Protein AF-A0A936CYX0-F1 (afdb_monomer_lite)

Structure (mmCIF, N/CA/C/O backbone):
data_AF-A0A936CYX0-F1
#
_entry.id   AF-A0A936CYX0-F1
#
loop_
_atom_site.group_PDB
_atom_site.id
_atom_site.type_symbol
_atom_site.label_atom_id
_atom_site.label_alt_id
_atom_site.label_comp_id
_atom_site.label_asym_id
_atom_site.label_entity_id
_atom_site.label_seq_id
_atom_site.pdbx_PDB_ins_code
_atom_site.Cartn_x
_atom_site.Cartn_y
_atom_site.Cartn_z
_atom_site.occupancy
_atom_site.B_iso_or_equiv
_atom_site.auth_seq_id
_atom_site.auth_comp_id
_atom_site.auth_asym_id
_atom_site.auth_atom_id
_atom_site.pdbx_PDB_model_num
ATOM 1 N N . MET A 1 1 ? 30.942 -13.032 -15.218 1.00 32.12 1 MET A N 1
ATOM 2 C CA . MET A 1 1 ? 30.821 -11.808 -16.035 1.00 32.12 1 MET A CA 1
ATOM 3 C C . MET A 1 1 ? 29.801 -10.924 -15.346 1.00 32.12 1 MET A C 1
ATOM 5 O O . MET A 1 1 ? 28.640 -11.304 -15.313 1.00 32.12 1 MET A O 1
ATOM 9 N N . ASN A 1 2 ? 30.233 -9.821 -14.733 1.00 33.69 2 ASN A N 1
ATOM 10 C CA . ASN A 1 2 ? 29.317 -8.802 -14.223 1.00 33.69 2 ASN A CA 1
ATOM 11 C C . ASN A 1 2 ? 28.818 -8.004 -15.428 1.00 33.69 2 ASN A C 1
ATOM 13 O O . ASN A 1 2 ? 29.485 -7.074 -15.870 1.00 33.69 2 ASN A O 1
ATOM 17 N N . THR A 1 3 ? 27.687 -8.401 -16.005 1.00 40.91 3 THR A N 1
ATOM 18 C CA . THR A 1 3 ? 26.871 -7.454 -16.765 1.00 40.91 3 THR A CA 1
ATOM 19 C C . THR A 1 3 ? 26.378 -6.435 -15.751 1.00 40.91 3 THR A C 1
ATOM 21 O O . THR A 1 3 ? 25.507 -6.758 -14.945 1.00 40.91 3 THR A O 1
ATOM 24 N N . GLU A 1 4 ? 27.002 -5.258 -15.715 1.00 49.22 4 GLU A N 1
ATOM 25 C CA . GLU A 1 4 ? 26.491 -4.112 -14.963 1.00 49.22 4 GLU A CA 1
ATOM 26 C C . GLU A 1 4 ? 25.035 -3.902 -15.380 1.00 49.22 4 GLU A C 1
ATOM 28 O O . GLU A 1 4 ? 24.743 -3.496 -16.505 1.00 49.22 4 GLU A O 1
ATOM 33 N N . VAL A 1 5 ? 24.108 -4.271 -14.497 1.00 59.69 5 VAL A N 1
ATOM 34 C CA . VAL A 1 5 ? 22.686 -4.032 -14.708 1.00 59.69 5 VAL A CA 1
ATOM 35 C C . VAL A 1 5 ? 22.491 -2.526 -14.576 1.00 59.69 5 VAL A C 1
ATOM 37 O O . VAL A 1 5 ? 22.469 -1.989 -13.472 1.00 59.69 5 VAL A O 1
ATOM 40 N N . SER A 1 6 ? 22.421 -1.837 -15.714 1.00 81.31 6 SER A N 1
ATOM 41 C CA . SER A 1 6 ? 22.154 -0.402 -15.791 1.00 81.31 6 SER A CA 1
ATOM 42 C C . SER A 1 6 ? 20.653 -0.146 -15.885 1.00 81.31 6 SER A C 1
ATOM 44 O O . SER A 1 6 ? 19.917 -0.883 -16.544 1.00 81.31 6 SER A O 1
ATOM 46 N N . LEU A 1 7 ? 20.197 0.956 -15.291 1.00 84.81 7 LEU A N 1
ATOM 47 C CA . LEU A 1 7 ? 18.822 1.437 -15.432 1.00 84.81 7 LEU A CA 1
ATOM 48 C C . LEU A 1 7 ? 18.458 1.778 -16.895 1.00 84.81 7 LEU A C 1
ATOM 50 O O . LEU A 1 7 ? 17.284 1.843 -17.256 1.00 84.81 7 LEU A O 1
ATOM 54 N N . GLU A 1 8 ? 19.458 1.976 -17.755 1.00 82.88 8 GLU A N 1
ATOM 55 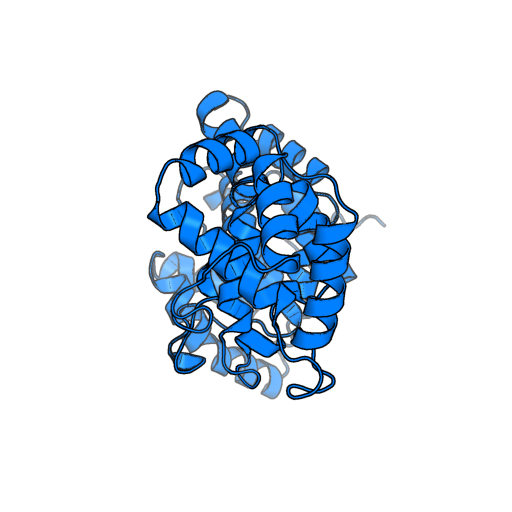C CA . GLU A 1 8 ? 19.271 2.203 -19.191 1.00 82.88 8 GLU A CA 1
ATOM 56 C C . GLU A 1 8 ? 19.023 0.903 -19.971 1.00 82.88 8 GLU A C 1
ATOM 58 O O . 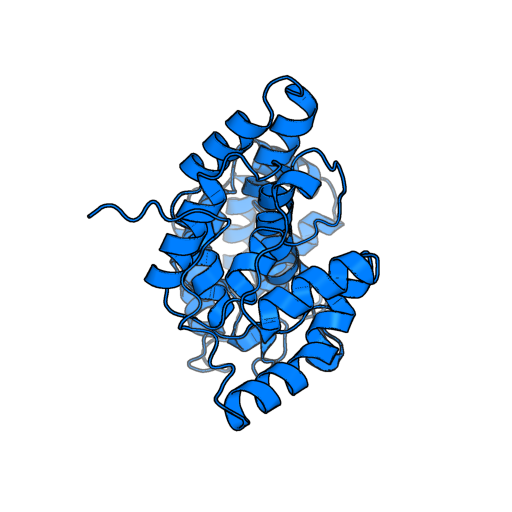GLU A 1 8 ? 18.472 0.941 -21.073 1.00 82.88 8 GLU A O 1
ATOM 63 N N . SER A 1 9 ? 19.394 -0.249 -19.402 1.00 80.75 9 SER A N 1
ATOM 64 C CA . SER A 1 9 ? 19.354 -1.556 -20.061 1.00 80.75 9 SER A CA 1
ATOM 65 C C . SER A 1 9 ? 18.926 -2.663 -19.091 1.00 80.75 9 SER A C 1
ATOM 67 O O . SER A 1 9 ? 19.748 -3.438 -18.597 1.00 80.75 9 SER A O 1
ATOM 69 N N . ILE A 1 10 ? 17.622 -2.746 -18.828 1.00 87.44 10 ILE A N 1
ATOM 70 C CA . ILE A 1 10 ? 17.045 -3.836 -18.032 1.00 87.44 10 ILE A CA 1
ATOM 71 C C . ILE A 1 10 ? 16.805 -5.083 -18.890 1.00 87.44 10 ILE A C 1
ATOM 73 O O . ILE A 1 10 ? 16.749 -5.007 -20.121 1.00 87.44 10 ILE A O 1
ATOM 77 N N . ASP A 1 11 ? 16.600 -6.229 -18.243 1.00 89.44 11 ASP A N 1
ATOM 78 C CA . ASP A 1 11 ? 16.144 -7.433 -18.933 1.00 89.44 11 ASP A CA 1
ATOM 79 C C . ASP A 1 11 ? 14.733 -7.222 -19.512 1.00 89.44 11 ASP A C 1
ATOM 81 O O . ASP A 1 11 ? 13.749 -7.069 -18.790 1.00 89.44 11 ASP A O 1
ATOM 85 N N . THR A 1 12 ? 14.639 -7.215 -20.842 1.00 90.62 12 THR A N 1
ATOM 86 C CA . THR A 1 12 ? 13.380 -7.023 -21.577 1.00 90.62 12 THR A CA 1
ATOM 87 C C . THR A 1 12 ? 12.752 -8.335 -22.045 1.00 90.62 12 THR A C 1
ATOM 89 O O . THR A 1 12 ? 11.704 -8.305 -22.689 1.00 90.62 12 THR A O 1
ATOM 92 N N . SER A 1 13 ? 13.326 -9.494 -21.695 1.00 93.31 13 SER A N 1
ATOM 93 C CA . SER A 1 13 ? 12.794 -10.815 -22.065 1.00 93.31 13 SER A CA 1
ATOM 94 C C . SER A 1 13 ? 11.373 -11.065 -21.535 1.00 93.31 13 SER A C 1
ATOM 96 O O . SER A 1 13 ? 10.593 -11.793 -22.152 1.00 93.31 13 SER A O 1
ATOM 98 N N . TYR A 1 14 ? 10.994 -10.384 -20.449 1.00 94.94 14 TYR A N 1
ATOM 99 C CA . TYR A 1 14 ? 9.643 -10.390 -19.887 1.00 94.94 14 TYR A CA 1
ATOM 100 C C . TYR A 1 14 ? 8.594 -9.724 -20.792 1.00 94.94 14 TYR A C 1
ATOM 102 O O . TYR A 1 14 ? 7.403 -10.021 -20.680 1.00 94.94 14 TYR A O 1
ATOM 110 N N . TRP A 1 15 ? 9.005 -8.831 -21.699 1.00 96.19 15 TRP A N 1
ATOM 111 C CA . TRP A 1 15 ? 8.114 -8.218 -22.680 1.00 96.19 15 TRP A CA 1
ATOM 112 C C . TRP A 1 15 ? 8.021 -9.106 -23.911 1.00 96.19 15 TRP A C 1
ATOM 114 O O . TRP A 1 15 ? 8.813 -9.003 -24.852 1.00 96.19 15 TRP A O 1
ATOM 124 N N . LYS A 1 16 ? 6.995 -9.959 -23.930 1.00 96.50 16 LYS A N 1
ATOM 125 C CA . LYS A 1 16 ? 6.704 -10.892 -25.025 1.00 96.50 16 LYS A CA 1
ATOM 126 C C . LYS A 1 16 ? 6.115 -10.166 -26.242 1.00 96.50 16 LYS A C 1
ATOM 128 O O . LYS A 1 16 ? 5.057 -10.514 -26.741 1.00 96.50 16 LYS A O 1
ATOM 133 N N . THR A 1 17 ? 6.816 -9.161 -26.763 1.00 95.81 17 THR A N 1
ATOM 134 C CA . THR A 1 17 ? 6.341 -8.281 -27.852 1.00 95.81 17 THR A CA 1
ATOM 135 C C . THR A 1 17 ? 6.042 -9.002 -29.167 1.00 95.81 17 THR A C 1
ATOM 137 O O . THR A 1 17 ? 5.326 -8.473 -30.014 1.00 95.81 17 THR A O 1
ATOM 140 N N . LYS A 1 18 ? 6.586 -10.210 -29.350 1.00 96.44 18 LYS A N 1
ATOM 141 C CA . LYS A 1 18 ? 6.309 -11.078 -30.503 1.00 96.44 18 LYS A CA 1
ATOM 142 C C . LYS A 1 18 ? 5.066 -11.957 -30.308 1.00 96.44 18 LYS A C 1
ATOM 144 O O . LYS A 1 18 ? 4.564 -12.503 -31.287 1.00 96.44 18 LYS A O 1
ATOM 149 N N . ASP A 1 19 ? 4.581 -12.097 -29.076 1.00 97.75 19 ASP A N 1
ATOM 150 C CA . ASP A 1 19 ? 3.359 -12.823 -28.742 1.00 97.75 19 ASP A CA 1
ATOM 151 C C . ASP A 1 19 ? 2.152 -11.890 -28.906 1.00 97.75 19 ASP A C 1
ATOM 153 O O . ASP A 1 19 ? 1.982 -10.908 -28.180 1.00 97.75 19 ASP A O 1
ATOM 157 N N . LYS A 1 20 ? 1.315 -12.192 -29.902 1.00 97.19 20 LYS A N 1
ATOM 158 C CA . LYS A 1 20 ? 0.155 -11.365 -30.256 1.00 97.19 20 LYS A CA 1
ATOM 159 C C . LYS A 1 20 ? -0.926 -11.371 -29.178 1.00 97.19 20 LYS A C 1
ATOM 161 O O . LYS A 1 20 ? -1.586 -10.350 -29.014 1.00 97.19 20 LYS A O 1
ATOM 166 N N . ILE A 1 21 ? -1.116 -12.490 -28.476 1.00 97.88 21 ILE A N 1
ATOM 167 C CA . ILE A 1 21 ? -2.142 -12.605 -27.430 1.00 97.88 21 ILE A CA 1
ATOM 168 C C . ILE A 1 21 ? -1.698 -11.771 -26.233 1.00 97.88 21 ILE A C 1
ATOM 170 O O . ILE A 1 21 ? -2.430 -10.885 -25.798 1.00 97.88 21 ILE A O 1
ATOM 174 N N . TRP A 1 22 ? -0.450 -11.959 -25.799 1.00 97.12 22 TRP A N 1
ATOM 175 C CA . TRP A 1 22 ? 0.132 -11.180 -24.707 1.00 97.12 22 TRP A CA 1
ATOM 176 C C . TRP A 1 22 ? 0.102 -9.670 -24.985 1.00 97.12 22 TRP A C 1
ATOM 178 O O . TRP A 1 22 ? -0.260 -8.872 -24.119 1.00 97.12 22 TRP A O 1
ATOM 188 N N . MET A 1 23 ? 0.450 -9.259 -26.211 1.00 97.81 23 MET A N 1
ATOM 189 C CA . MET A 1 23 ? 0.381 -7.852 -26.613 1.00 97.81 23 MET A CA 1
ATOM 190 C C . MET A 1 23 ? -1.049 -7.309 -26.588 1.00 97.81 23 MET A C 1
ATOM 192 O O . MET A 1 23 ? -1.254 -6.216 -26.067 1.00 97.81 23 MET A O 1
ATOM 196 N N . ALA A 1 24 ? -2.029 -8.057 -27.104 1.00 97.81 24 ALA A N 1
ATOM 197 C CA . ALA A 1 24 ? -3.428 -7.635 -27.106 1.00 97.81 24 ALA A CA 1
ATOM 198 C C . ALA A 1 24 ? -3.981 -7.472 -25.679 1.00 97.81 24 ALA A C 1
ATOM 200 O O . ALA A 1 24 ? -4.652 -6.482 -25.388 1.00 97.81 24 ALA A O 1
ATOM 201 N N . GLU A 1 25 ? -3.650 -8.390 -24.767 1.00 96.44 25 GLU A N 1
ATOM 202 C CA . GLU A 1 25 ? -4.025 -8.297 -23.350 1.00 96.44 25 GLU A CA 1
ATOM 203 C C . GLU A 1 25 ? -3.413 -7.064 -22.675 1.00 96.44 25 GLU A C 1
ATOM 205 O O . GLU A 1 25 ? -4.103 -6.326 -21.967 1.00 96.44 25 GLU A O 1
ATOM 210 N N . ARG A 1 26 ? -2.125 -6.794 -22.921 1.00 95.81 26 ARG A N 1
ATOM 211 C CA . ARG A 1 26 ? -1.440 -5.599 -22.404 1.00 95.81 26 ARG A CA 1
ATOM 212 C C . ARG A 1 26 ? -2.066 -4.325 -22.967 1.00 95.81 26 ARG A C 1
ATOM 214 O O . ARG A 1 26 ? -2.355 -3.399 -22.214 1.00 95.81 26 ARG A O 1
ATOM 221 N N . GLU A 1 27 ? -2.322 -4.271 -24.270 1.00 97.12 27 GLU A N 1
ATOM 222 C CA . GLU A 1 27 ? -2.978 -3.127 -24.911 1.00 97.12 27 GLU A CA 1
ATOM 223 C C . GLU A 1 27 ? -4.386 -2.878 -24.355 1.00 97.12 27 GLU A C 1
ATOM 225 O O . GLU A 1 27 ? -4.745 -1.720 -24.141 1.00 97.12 27 GLU A O 1
ATOM 230 N N . ALA A 1 28 ? -5.141 -3.931 -24.030 1.00 95.94 28 ALA A N 1
ATOM 231 C CA . ALA A 1 28 ? -6.465 -3.822 -23.417 1.00 95.94 28 ALA A CA 1
ATOM 232 C C . ALA A 1 28 ? -6.438 -3.256 -21.983 1.00 95.94 28 ALA A C 1
ATOM 234 O O . ALA A 1 28 ? -7.391 -2.598 -21.569 1.00 95.94 28 ALA A O 1
ATOM 235 N N . GLN A 1 29 ? -5.349 -3.452 -21.232 1.00 93.56 29 GLN A N 1
ATOM 236 C CA . GLN A 1 29 ? -5.172 -2.872 -19.890 1.00 93.56 29 GLN A CA 1
ATOM 237 C C . GLN A 1 29 ? -4.808 -1.378 -19.931 1.00 93.56 29 GLN A C 1
ATOM 239 O O . GLN A 1 29 ? -5.099 -0.635 -18.988 1.00 93.56 29 GLN A O 1
ATOM 244 N N . TRP A 1 30 ? -4.173 -0.918 -21.017 1.00 95.19 30 TRP A N 1
ATOM 245 C CA . TRP A 1 30 ? -3.632 0.440 -21.106 1.00 95.19 30 TRP A CA 1
ATOM 246 C C . TRP A 1 30 ? -4.661 1.553 -20.846 1.00 95.19 30 TRP A C 1
ATOM 248 O O . TRP A 1 30 ? -4.322 2.457 -20.088 1.00 95.19 30 TRP A O 1
ATOM 258 N N . PRO A 1 31 ? -5.902 1.531 -21.378 1.00 93.19 31 PRO A N 1
ATOM 259 C CA . PRO A 1 31 ? -6.867 2.608 -21.143 1.00 93.19 31 PRO A CA 1
ATOM 260 C C . PRO A 1 31 ? -7.170 2.873 -19.661 1.00 93.19 31 PRO A C 1
ATOM 262 O O . PRO A 1 31 ? -7.348 4.027 -19.265 1.00 93.19 31 PRO A O 1
ATOM 265 N N . ALA A 1 32 ? -7.205 1.827 -18.827 1.00 90.06 32 ALA A N 1
ATOM 266 C CA . ALA A 1 32 ? -7.411 1.974 -17.386 1.00 90.06 32 ALA A CA 1
ATOM 267 C C . ALA A 1 32 ? -6.182 2.596 -16.704 1.00 90.06 32 ALA A C 1
ATOM 269 O O . ALA A 1 32 ? -6.322 3.485 -15.867 1.00 90.06 32 ALA A O 1
ATOM 270 N N . ILE A 1 33 ? -4.978 2.181 -17.110 1.00 92.75 33 ILE A N 1
ATOM 271 C CA . ILE A 1 33 ? -3.712 2.731 -16.606 1.00 92.75 33 ILE A CA 1
ATOM 272 C C . ILE A 1 33 ? -3.560 4.201 -17.021 1.00 92.75 33 ILE A C 1
ATOM 274 O O . ILE A 1 33 ? -3.282 5.060 -16.185 1.00 92.75 33 ILE A O 1
ATOM 278 N N . GLU A 1 34 ? -3.795 4.501 -18.300 1.00 93.62 34 GLU A N 1
ATOM 279 C CA . GLU A 1 34 ? -3.687 5.831 -18.907 1.00 93.62 34 GLU A CA 1
ATOM 280 C C . GLU A 1 34 ? -4.589 6.850 -18.222 1.00 93.62 34 GLU A C 1
ATOM 282 O O . GLU A 1 34 ? -4.148 7.970 -17.960 1.00 93.62 34 GLU A O 1
ATOM 287 N N . ARG A 1 35 ? -5.821 6.449 -17.877 1.00 89.50 35 ARG A N 1
ATOM 288 C CA . ARG A 1 35 ? -6.770 7.299 -17.151 1.00 89.50 35 ARG A CA 1
ATOM 289 C C . ARG A 1 35 ? -6.161 7.868 -15.877 1.00 89.50 35 ARG A C 1
ATOM 291 O O . ARG A 1 35 ? -6.436 9.015 -15.557 1.00 89.50 35 ARG A O 1
ATOM 298 N N . VAL A 1 36 ? -5.340 7.089 -15.177 1.00 86.06 36 VAL A N 1
ATOM 299 C CA . VAL A 1 36 ? -4.782 7.466 -13.876 1.00 86.06 36 VAL A CA 1
ATOM 300 C C . VAL A 1 36 ? -3.453 8.184 -14.036 1.00 86.06 36 VAL A C 1
ATOM 302 O O . VAL A 1 36 ? -3.271 9.280 -13.505 1.00 86.06 36 VAL A O 1
ATOM 305 N N . VAL A 1 37 ? -2.532 7.627 -14.830 1.00 89.44 37 VAL A N 1
ATOM 306 C CA . VAL A 1 37 ? -1.225 8.271 -15.028 1.00 89.44 37 VAL A CA 1
ATOM 307 C C . VAL A 1 37 ? -1.345 9.598 -15.782 1.00 89.44 37 VAL A C 1
ATOM 309 O O . VAL A 1 37 ? -0.507 10.478 -15.584 1.00 89.44 37 VAL A O 1
ATOM 312 N N . GLY A 1 38 ? -2.389 9.759 -16.604 1.00 88.38 38 GLY A N 1
ATOM 313 C CA . GLY A 1 38 ? -2.651 10.934 -17.430 1.00 88.38 38 GLY A CA 1
ATOM 314 C C . GLY A 1 38 ? -3.344 12.105 -16.734 1.00 88.38 38 GLY A C 1
ATOM 315 O O . GLY A 1 38 ? -3.365 13.185 -17.318 1.00 88.38 38 GLY A O 1
ATOM 316 N N . LEU A 1 39 ? -3.855 11.954 -15.502 1.00 85.69 39 LEU A N 1
ATOM 317 C CA . LEU A 1 39 ? -4.546 13.049 -14.792 1.00 85.69 39 LEU A CA 1
ATOM 318 C C . LEU A 1 39 ? -3.659 14.278 -14.588 1.00 85.69 39 LEU A C 1
ATOM 320 O O . LEU A 1 39 ? -4.136 15.407 -14.634 1.00 85.69 39 LEU A O 1
ATOM 324 N N . ASN A 1 40 ? -2.366 14.050 -14.363 1.00 84.56 40 ASN A N 1
ATOM 325 C CA . ASN A 1 40 ? -1.429 15.095 -13.969 1.00 84.56 40 ASN A CA 1
ATOM 326 C C . ASN A 1 40 ? -0.123 15.088 -14.780 1.00 84.56 40 ASN A C 1
ATOM 328 O O . ASN A 1 40 ? 0.843 15.757 -14.419 1.00 84.56 40 ASN A O 1
ATOM 332 N N . ARG A 1 41 ? -0.068 14.318 -15.872 1.00 89.88 41 ARG A N 1
ATOM 333 C CA . ARG A 1 41 ? 1.109 14.215 -16.745 1.00 89.88 41 ARG A CA 1
ATOM 334 C C . ARG A 1 41 ? 0.776 14.710 -18.141 1.00 89.88 41 ARG A C 1
ATOM 336 O O . ARG A 1 41 ? -0.324 14.513 -18.652 1.00 89.88 41 ARG A O 1
ATOM 343 N N . ARG A 1 42 ? 1.760 15.312 -18.808 1.00 90.81 42 ARG A N 1
ATOM 344 C CA . ARG A 1 42 ? 1.624 15.675 -20.225 1.00 90.81 42 ARG A CA 1
ATOM 345 C C . ARG A 1 42 ? 1.587 14.402 -21.067 1.00 90.81 42 ARG A C 1
ATOM 347 O O . ARG A 1 42 ? 2.237 13.413 -20.735 1.00 90.81 42 ARG A O 1
ATOM 354 N N . LYS A 1 43 ? 0.930 14.454 -22.230 1.00 92.12 43 LYS A N 1
ATOM 355 C CA . LYS A 1 43 ? 0.850 13.319 -23.174 1.00 92.12 43 LYS A CA 1
ATOM 356 C C . LYS A 1 43 ? 2.217 12.714 -23.522 1.00 92.12 43 LYS A C 1
ATOM 358 O O . LYS A 1 43 ? 2.327 11.502 -23.667 1.00 92.12 43 LYS A O 1
ATOM 363 N N . ALA A 1 44 ? 3.257 13.543 -23.641 1.00 91.31 44 ALA A N 1
ATOM 364 C CA . ALA A 1 44 ? 4.614 13.074 -23.922 1.00 91.31 44 ALA A CA 1
ATOM 365 C C . ALA A 1 44 ? 5.181 12.199 -22.789 1.00 91.31 44 ALA A C 1
ATOM 367 O O . ALA A 1 44 ? 5.807 11.180 -23.071 1.00 91.31 44 ALA A O 1
ATOM 368 N N . ASP A 1 45 ? 4.919 12.562 -21.532 1.00 90.94 45 ASP A N 1
ATOM 369 C CA . ASP A 1 45 ? 5.380 11.824 -20.353 1.00 90.94 45 ASP A CA 1
ATOM 370 C C . ASP A 1 45 ? 4.550 10.540 -20.164 1.00 90.94 45 ASP A C 1
ATOM 372 O O . ASP A 1 45 ? 5.096 9.472 -19.908 1.00 90.94 45 ASP A O 1
ATOM 376 N N . VAL A 1 46 ? 3.240 10.596 -20.425 1.00 95.12 46 VAL A N 1
ATOM 377 C CA . VAL A 1 46 ? 2.372 9.403 -20.473 1.00 95.12 46 VAL A CA 1
ATOM 378 C C . VAL A 1 46 ? 2.832 8.415 -21.549 1.00 95.12 46 VAL A C 1
ATOM 380 O O . VAL A 1 46 ? 2.856 7.208 -21.317 1.00 95.12 46 VAL A O 1
ATOM 383 N N . ASN A 1 47 ? 3.254 8.904 -22.719 1.00 95.88 47 ASN A N 1
ATOM 384 C CA . ASN A 1 47 ? 3.771 8.040 -23.776 1.00 95.88 47 ASN A CA 1
ATOM 385 C C . ASN A 1 47 ? 5.072 7.332 -23.366 1.00 95.88 47 ASN A C 1
ATOM 387 O O . ASN A 1 47 ? 5.279 6.193 -23.769 1.00 95.88 47 ASN A O 1
ATOM 391 N N . VAL A 1 48 ? 5.929 7.953 -22.549 1.00 95.38 48 VAL A N 1
ATOM 392 C CA . VAL A 1 48 ? 7.113 7.278 -21.989 1.00 95.38 48 VAL A CA 1
ATOM 393 C C . VAL A 1 48 ? 6.694 6.067 -21.151 1.00 95.38 48 VAL A C 1
ATOM 395 O O . VAL A 1 48 ? 7.166 4.959 -21.407 1.00 95.38 48 VAL A O 1
ATOM 398 N N . ILE A 1 49 ? 5.735 6.252 -20.239 1.00 96.06 49 ILE A N 1
ATOM 399 C CA . ILE A 1 49 ? 5.164 5.173 -19.416 1.00 96.06 49 ILE A CA 1
ATOM 400 C C . ILE A 1 49 ? 4.554 4.085 -20.309 1.00 96.06 49 ILE A C 1
ATOM 402 O O . ILE A 1 49 ? 4.795 2.897 -20.096 1.00 96.06 49 ILE A O 1
ATOM 406 N N . LYS A 1 50 ? 3.824 4.478 -21.361 1.00 97.44 50 LYS A N 1
ATOM 407 C CA . LYS A 1 50 ? 3.233 3.549 -22.333 1.00 97.44 50 LYS A CA 1
ATOM 408 C C . LYS A 1 50 ? 4.280 2.701 -23.045 1.00 97.44 50 LYS A C 1
ATOM 410 O O . LYS A 1 50 ? 4.078 1.503 -23.215 1.00 97.44 50 LYS A O 1
ATOM 415 N N . GLN A 1 51 ? 5.381 3.305 -23.496 1.00 97.12 51 GLN A N 1
ATOM 416 C CA . GLN A 1 51 ? 6.447 2.575 -24.189 1.00 97.12 51 GLN A CA 1
ATOM 417 C C . GLN A 1 51 ? 7.165 1.603 -23.247 1.00 97.12 51 GLN A C 1
ATOM 419 O O . GLN A 1 51 ? 7.485 0.489 -23.667 1.00 97.12 51 GLN A O 1
ATOM 424 N N . TYR A 1 52 ? 7.361 1.984 -21.983 1.00 97.25 52 TYR A N 1
ATOM 425 C CA . TYR A 1 52 ? 7.855 1.064 -20.965 1.00 97.25 52 TYR A CA 1
ATOM 426 C C . TYR A 1 52 ? 6.885 -0.103 -20.762 1.00 97.25 52 TYR A C 1
ATOM 428 O O . TYR A 1 52 ? 7.258 -1.259 -20.935 1.00 97.25 52 TYR A O 1
ATOM 436 N N . PHE A 1 53 ? 5.614 0.187 -20.496 1.00 97.31 53 PHE A N 1
ATOM 437 C CA . PHE A 1 53 ? 4.590 -0.827 -20.288 1.00 97.31 53 PHE A CA 1
ATOM 438 C C . PHE A 1 53 ? 4.451 -1.761 -21.501 1.00 97.31 53 PHE A C 1
ATOM 440 O O . PHE A 1 53 ? 4.593 -2.967 -21.369 1.00 97.31 53 PHE A O 1
ATOM 447 N N . LEU A 1 54 ? 4.277 -1.264 -22.722 1.00 97.31 54 LEU A N 1
ATOM 448 C CA . LEU A 1 54 ? 4.041 -2.152 -23.866 1.00 97.31 54 LEU A CA 1
ATOM 449 C C . LEU A 1 54 ? 5.302 -2.862 -24.371 1.00 97.31 54 LEU A C 1
ATOM 451 O O . LEU A 1 54 ? 5.199 -3.959 -24.914 1.00 97.31 54 LEU A O 1
ATOM 455 N N . ARG A 1 55 ? 6.488 -2.253 -24.243 1.00 95.88 55 ARG A N 1
ATOM 456 C CA . ARG A 1 55 ? 7.682 -2.695 -24.992 1.00 95.88 55 ARG A CA 1
ATOM 457 C C . ARG A 1 55 ? 8.972 -2.785 -24.178 1.00 95.88 55 ARG A C 1
ATOM 459 O O . ARG A 1 55 ? 10.005 -3.096 -24.756 1.00 95.88 55 ARG A O 1
ATOM 466 N N . GLY A 1 56 ? 8.949 -2.459 -22.888 1.00 95.31 56 GLY A N 1
ATOM 467 C CA . GLY A 1 56 ? 10.142 -2.449 -22.037 1.00 95.31 56 GLY A CA 1
ATOM 468 C C . GLY A 1 56 ? 11.129 -1.346 -22.406 1.00 95.31 56 GLY A C 1
ATOM 469 O O . GLY A 1 56 ? 12.283 -1.378 -21.994 1.00 95.31 56 GLY A O 1
ATOM 470 N N . LYS A 1 57 ? 10.700 -0.358 -23.202 1.00 94.81 57 LYS A N 1
ATOM 471 C CA . LYS A 1 57 ? 11.573 0.724 -23.655 1.00 94.81 57 LYS A CA 1
ATOM 472 C C . LYS A 1 57 ? 11.839 1.690 -22.501 1.00 94.81 57 LYS A C 1
ATOM 474 O O . LYS A 1 57 ? 10.917 2.365 -22.046 1.00 94.81 57 LYS A O 1
ATOM 479 N N . MET A 1 58 ? 13.098 1.774 -22.076 1.00 93.38 58 MET A N 1
ATOM 480 C CA . MET A 1 58 ? 13.543 2.701 -21.034 1.00 93.38 58 MET A CA 1
ATOM 481 C C . MET A 1 58 ? 13.412 4.167 -21.473 1.00 93.38 58 MET A C 1
ATOM 483 O O . MET A 1 58 ? 13.599 4.479 -22.659 1.00 93.38 58 MET A O 1
ATOM 487 N N . PRO A 1 59 ? 13.089 5.089 -20.547 1.00 91.19 59 PRO A N 1
ATOM 488 C CA . PRO A 1 59 ? 13.186 6.514 -20.819 1.00 91.19 59 PRO A CA 1
ATOM 489 C C . PRO A 1 59 ? 14.643 6.942 -21.010 1.00 91.19 59 PRO A C 1
ATOM 491 O O . PRO A 1 59 ? 15.577 6.277 -20.573 1.00 91.19 59 PRO A O 1
ATOM 494 N N . ASN A 1 60 ? 14.836 8.109 -21.624 1.00 90.75 60 ASN A N 1
ATOM 495 C CA . ASN A 1 60 ? 16.127 8.789 -21.573 1.00 90.75 60 ASN A CA 1
ATOM 496 C C . ASN A 1 60 ? 16.292 9.400 -20.173 1.00 90.75 60 ASN A C 1
ATOM 498 O O . ASN A 1 60 ? 15.886 10.540 -19.951 1.00 90.75 60 ASN A O 1
ATOM 502 N N . TRP A 1 61 ? 16.819 8.619 -19.231 1.00 90.62 61 TRP A N 1
ATOM 503 C CA . TRP A 1 61 ? 16.950 9.022 -17.832 1.00 90.62 61 TRP A CA 1
ATOM 504 C C . TRP A 1 61 ? 17.806 10.279 -17.654 1.00 90.62 61 TRP A C 1
ATOM 506 O O . TRP A 1 61 ? 17.435 11.152 -16.872 1.00 90.62 61 TRP A O 1
ATOM 516 N N . GLU A 1 62 ? 18.875 10.447 -18.441 1.00 90.50 62 GLU A N 1
ATOM 517 C CA . GLU A 1 62 ? 19.728 11.643 -18.369 1.00 90.50 62 GLU A CA 1
ATOM 518 C C . GLU A 1 62 ? 18.965 12.937 -18.660 1.00 90.50 62 GLU A C 1
ATOM 520 O O . GLU A 1 62 ? 19.144 13.947 -17.976 1.00 90.50 62 GLU A O 1
ATOM 525 N N . LYS A 1 63 ? 18.022 12.906 -19.610 1.00 89.50 63 LYS A N 1
ATOM 526 C CA . LYS A 1 63 ? 17.140 14.051 -19.881 1.00 89.50 63 LYS A CA 1
ATOM 527 C C . LYS A 1 63 ? 16.316 14.457 -18.651 1.00 89.50 63 LYS A C 1
ATOM 529 O O . LYS A 1 63 ? 15.971 15.629 -18.505 1.00 89.50 63 LYS A O 1
ATOM 534 N N . TYR A 1 64 ? 15.960 13.502 -17.795 1.00 86.38 64 TYR A N 1
ATOM 535 C CA . TYR A 1 64 ? 15.036 13.705 -16.680 1.00 86.38 64 TYR A CA 1
ATOM 536 C C . TYR A 1 64 ? 15.709 13.810 -15.311 1.00 86.38 64 TYR A C 1
ATOM 538 O O . TYR A 1 64 ? 15.046 14.203 -14.346 1.00 86.38 64 TYR A O 1
ATOM 546 N N . LYS A 1 65 ? 17.008 13.520 -15.223 1.00 86.19 65 LYS A N 1
ATOM 547 C CA . LYS A 1 65 ? 17.794 13.530 -13.986 1.00 86.19 65 LYS A CA 1
ATOM 548 C C . LYS A 1 65 ? 17.653 14.821 -13.177 1.00 86.19 65 LYS A C 1
ATOM 550 O O . LYS A 1 65 ? 17.465 14.772 -11.970 1.00 86.19 65 LYS A O 1
ATOM 555 N N . ASN A 1 66 ? 17.679 15.975 -13.849 1.00 84.62 66 ASN A N 1
ATOM 556 C CA . ASN A 1 66 ? 17.572 17.298 -13.213 1.00 84.62 66 ASN A CA 1
ATOM 557 C C . ASN A 1 66 ? 16.169 17.915 -13.312 1.00 84.62 66 ASN A C 1
ATOM 559 O O . ASN A 1 66 ? 15.969 19.077 -12.958 1.00 84.62 66 ASN A O 1
ATOM 563 N N . TRP A 1 67 ? 15.195 17.178 -13.845 1.00 85.19 67 TRP A N 1
ATOM 564 C CA . TRP A 1 67 ? 13.823 17.660 -13.931 1.00 85.19 67 TRP A CA 1
ATOM 565 C C . TRP A 1 67 ? 13.220 17.655 -12.519 1.00 85.19 67 TRP A C 1
ATOM 567 O O . TRP A 1 67 ? 13.243 16.621 -11.867 1.00 85.19 67 TRP A O 1
ATOM 577 N N . ASP A 1 68 ? 12.678 18.770 -12.027 1.00 83.31 68 ASP A N 1
ATOM 578 C CA . ASP A 1 68 ? 12.110 18.866 -10.668 1.00 83.31 68 ASP A CA 1
ATOM 579 C C . ASP A 1 68 ? 10.574 18.954 -10.705 1.00 83.31 68 ASP A C 1
ATOM 581 O O . ASP A 1 68 ? 9.960 19.945 -10.310 1.00 83.31 68 ASP A O 1
ATOM 585 N N . ASP A 1 69 ? 9.936 17.905 -11.227 1.00 84.56 69 ASP A N 1
ATOM 586 C CA . ASP A 1 69 ? 8.474 17.798 -11.351 1.00 84.56 69 ASP A CA 1
ATOM 587 C C . ASP A 1 69 ? 7.886 16.868 -10.290 1.00 84.56 69 ASP A C 1
ATOM 589 O O . ASP A 1 69 ? 8.571 15.971 -9.793 1.00 84.56 69 ASP A O 1
ATOM 593 N N . LEU A 1 70 ? 6.635 17.110 -9.905 1.00 78.38 70 LEU A N 1
ATOM 594 C CA . LEU A 1 70 ? 5.893 16.244 -8.991 1.00 78.38 70 LEU A CA 1
ATOM 595 C C . LEU A 1 70 ? 5.469 14.944 -9.687 1.00 78.38 70 LEU A C 1
ATOM 597 O O . LEU A 1 70 ? 5.469 13.885 -9.062 1.00 78.38 70 LEU A O 1
ATOM 601 N N . TYR A 1 71 ? 5.154 15.012 -10.982 1.00 84.06 71 TYR A N 1
ATOM 602 C CA . TYR A 1 71 ? 4.660 13.894 -11.776 1.00 84.06 71 TYR A CA 1
ATOM 603 C C . TYR A 1 71 ? 5.742 13.398 -12.728 1.00 84.06 71 TYR A C 1
ATOM 605 O O . TYR A 1 71 ? 5.822 13.753 -13.904 1.00 84.06 71 TYR A O 1
ATOM 613 N N . ARG A 1 72 ? 6.600 12.544 -12.172 1.00 88.06 72 ARG A N 1
ATOM 614 C CA . ARG A 1 72 ? 7.762 11.966 -12.844 1.00 88.06 72 ARG A CA 1
ATOM 615 C C . ARG A 1 72 ? 7.375 11.087 -14.034 1.00 88.06 72 ARG A C 1
ATOM 617 O O . ARG A 1 72 ? 6.286 10.518 -14.084 1.00 88.06 72 ARG A O 1
ATOM 624 N N . HIS A 1 73 ? 8.288 10.979 -14.996 1.00 86.44 73 HIS A N 1
ATOM 625 C CA . HIS A 1 73 ? 8.099 10.261 -16.260 1.00 86.44 73 HIS A CA 1
ATOM 626 C C . HIS A 1 73 ? 8.034 8.737 -16.086 1.00 86.44 73 HIS A C 1
ATOM 628 O O . HIS A 1 73 ? 7.405 8.079 -16.906 1.00 86.44 73 HIS A O 1
ATOM 634 N N . LEU A 1 74 ? 8.681 8.187 -15.053 1.00 93.12 74 LEU A N 1
ATOM 635 C CA . LEU A 1 74 ? 8.593 6.786 -14.640 1.00 93.12 74 LEU A CA 1
ATOM 636 C C . LEU A 1 74 ? 9.133 6.662 -13.205 1.00 93.12 74 LEU A C 1
ATOM 638 O O . LEU A 1 74 ? 10.300 6.333 -13.008 1.00 93.12 74 LEU A O 1
ATOM 642 N N . ASP A 1 75 ? 8.312 7.007 -12.210 1.00 94.38 75 ASP A N 1
ATOM 643 C CA . ASP A 1 75 ? 8.678 6.850 -10.794 1.00 94.38 75 ASP A CA 1
ATOM 644 C C . ASP A 1 75 ? 8.847 5.372 -10.400 1.00 94.38 75 ASP A C 1
ATOM 646 O O . ASP A 1 75 ? 8.504 4.461 -11.159 1.00 94.38 75 ASP A O 1
ATOM 650 N N . LEU A 1 76 ? 9.408 5.137 -9.212 1.00 96.31 76 LEU A N 1
ATOM 651 C CA . LEU A 1 76 ? 9.759 3.799 -8.739 1.00 96.31 76 LEU A CA 1
ATOM 652 C C . LEU A 1 76 ? 8.550 2.849 -8.673 1.00 96.31 76 LEU A C 1
ATOM 654 O O . LEU A 1 76 ? 8.684 1.666 -8.984 1.00 96.31 76 LEU A O 1
ATOM 658 N N . ASP A 1 77 ? 7.371 3.352 -8.307 1.00 95.19 77 ASP A N 1
ATOM 659 C CA . ASP A 1 77 ? 6.160 2.535 -8.236 1.00 95.19 77 ASP A CA 1
ATOM 660 C C . ASP A 1 77 ? 5.706 2.113 -9.630 1.00 95.19 77 ASP A C 1
ATOM 662 O O . ASP A 1 77 ? 5.557 0.920 -9.887 1.00 95.19 77 ASP A O 1
ATOM 666 N N . LEU A 1 78 ? 5.593 3.059 -10.569 1.00 95.06 78 LEU A N 1
ATOM 667 C CA . LEU A 1 78 ? 5.264 2.748 -11.961 1.00 95.06 78 LEU A CA 1
ATOM 668 C C . LEU A 1 78 ? 6.293 1.809 -12.601 1.00 95.06 78 LEU A C 1
ATOM 670 O O . LEU A 1 78 ? 5.918 0.917 -13.365 1.00 95.06 78 LEU A O 1
ATOM 674 N N . PHE A 1 79 ? 7.578 1.985 -12.288 1.00 96.69 79 PHE A N 1
ATOM 675 C CA . PHE A 1 79 ? 8.651 1.132 -12.788 1.00 96.69 79 PHE A CA 1
ATOM 676 C C . PHE A 1 79 ? 8.460 -0.330 -12.365 1.00 96.69 79 PHE A C 1
ATOM 678 O O . PHE A 1 79 ? 8.487 -1.223 -13.211 1.00 96.69 79 PHE A O 1
ATOM 685 N N . LEU A 1 80 ? 8.193 -0.591 -11.086 1.00 97.25 80 LEU A N 1
ATOM 686 C CA . LEU A 1 80 ? 8.012 -1.955 -10.580 1.00 97.25 80 LEU A CA 1
ATOM 687 C C . LEU A 1 80 ? 6.635 -2.532 -10.936 1.00 97.25 80 LEU A C 1
ATOM 689 O O . LEU A 1 80 ? 6.508 -3.689 -11.353 1.00 97.25 80 LEU A O 1
ATOM 693 N N . TRP A 1 81 ? 5.584 -1.727 -10.805 1.00 95.69 81 TRP A N 1
ATOM 694 C CA . TRP A 1 81 ? 4.210 -2.164 -11.016 1.00 95.69 81 TRP A CA 1
ATOM 695 C C . TRP A 1 81 ? 3.932 -2.522 -12.481 1.00 95.69 81 TRP A C 1
ATOM 697 O O . TRP A 1 81 ? 3.366 -3.584 -12.747 1.00 95.69 81 TRP A O 1
ATOM 707 N N . LEU A 1 82 ? 4.386 -1.710 -13.441 1.00 95.75 82 LEU A N 1
ATOM 708 C CA . LEU A 1 82 ? 4.099 -1.927 -14.868 1.00 95.75 82 LEU A CA 1
ATOM 709 C C . LEU A 1 82 ? 5.000 -2.983 -15.533 1.00 95.75 82 LEU A C 1
ATOM 711 O O . LEU A 1 82 ? 4.733 -3.402 -16.672 1.00 95.75 82 LEU A O 1
ATOM 715 N N . HIS A 1 83 ? 6.030 -3.446 -14.820 1.00 97.12 83 HIS A N 1
ATOM 716 C CA . HIS A 1 83 ? 6.862 -4.569 -15.239 1.00 97.12 83 HIS A CA 1
ATOM 717 C C . HIS A 1 83 ? 6.004 -5.843 -15.439 1.00 97.12 83 HIS A C 1
ATOM 719 O O . HIS A 1 83 ? 5.146 -6.117 -14.600 1.00 97.12 83 HIS A O 1
ATOM 725 N N . PRO A 1 84 ? 6.195 -6.643 -16.510 1.00 96.38 84 PRO A N 1
ATOM 726 C CA . PRO A 1 84 ? 5.389 -7.843 -16.757 1.00 96.38 84 PRO A CA 1
ATOM 727 C C . PRO A 1 84 ? 5.501 -8.919 -15.675 1.00 96.38 84 PRO A C 1
ATOM 729 O O . PRO A 1 84 ? 4.550 -9.655 -15.447 1.00 96.38 84 PRO A O 1
ATOM 732 N N . SER A 1 85 ? 6.672 -9.038 -15.046 1.00 95.94 85 SER A N 1
ATOM 733 C CA . SER A 1 85 ? 6.891 -10.002 -13.965 1.00 95.94 85 SER A CA 1
ATOM 734 C C . SER A 1 85 ? 6.159 -9.592 -12.687 1.00 95.94 85 SER A C 1
ATOM 736 O O . SER A 1 85 ? 6.131 -8.408 -12.329 1.00 95.94 85 SER A O 1
ATOM 738 N N . SER A 1 86 ? 5.632 -10.595 -11.993 1.00 95.19 86 SER A N 1
ATOM 739 C CA . SER A 1 86 ? 5.164 -10.513 -10.609 1.00 95.19 86 SER A CA 1
ATOM 740 C C . SER A 1 86 ? 6.097 -11.262 -9.653 1.00 95.19 86 SER A C 1
ATOM 742 O O . SER A 1 86 ? 5.811 -11.331 -8.472 1.00 95.19 86 SER A O 1
ATOM 744 N N . GLU A 1 87 ? 7.218 -11.807 -10.125 1.00 96.88 87 GLU A N 1
ATOM 745 C CA . GLU A 1 87 ? 8.153 -12.540 -9.270 1.00 96.88 87 GLU A CA 1
ATOM 746 C C . GLU A 1 87 ? 8.925 -11.587 -8.354 1.00 96.88 87 GLU A C 1
ATOM 748 O O . GLU A 1 87 ? 9.507 -10.599 -8.819 1.00 96.88 87 GLU A O 1
ATOM 753 N N . HIS A 1 88 ? 8.970 -11.912 -7.059 1.00 96.88 88 HIS A N 1
ATOM 754 C CA . HIS A 1 88 ? 9.629 -11.092 -6.042 1.00 96.88 88 HIS A CA 1
ATOM 755 C C . HIS A 1 88 ? 11.083 -10.776 -6.410 1.00 96.88 88 HIS A C 1
ATOM 757 O O . HIS A 1 88 ? 11.464 -9.610 -6.458 1.00 96.88 88 HIS A O 1
ATOM 763 N N . ASP A 1 89 ? 11.879 -11.794 -6.740 1.00 97.00 89 ASP A N 1
ATOM 764 C CA . ASP A 1 89 ? 13.320 -11.629 -6.964 1.00 97.00 89 ASP A CA 1
ATOM 765 C C . ASP A 1 89 ? 13.630 -10.803 -8.217 1.00 97.00 89 ASP A C 1
ATOM 767 O O . ASP A 1 89 ? 14.580 -10.016 -8.235 1.00 97.00 89 ASP A O 1
ATOM 771 N N . VAL A 1 90 ? 12.777 -10.907 -9.242 1.00 96.81 90 VAL A N 1
ATOM 772 C CA . VAL A 1 90 ? 12.873 -10.088 -10.457 1.00 96.81 90 VAL A CA 1
ATOM 773 C C . VAL A 1 90 ? 12.621 -8.622 -10.117 1.00 96.81 90 VAL A C 1
ATOM 775 O O . VAL A 1 90 ? 13.426 -7.754 -10.456 1.00 96.81 90 VAL A O 1
ATOM 778 N N . LEU A 1 91 ? 11.531 -8.334 -9.401 1.00 97.56 91 LEU A N 1
ATOM 779 C CA . LEU A 1 91 ? 11.199 -6.969 -8.993 1.00 97.56 91 LEU A CA 1
ATOM 780 C C . LEU A 1 91 ? 12.206 -6.410 -7.983 1.00 97.56 91 LEU A C 1
ATOM 782 O O . LEU A 1 91 ? 12.526 -5.224 -8.042 1.00 97.56 91 LEU A O 1
ATOM 786 N N . LYS A 1 92 ? 12.770 -7.246 -7.106 1.00 97.31 92 LYS A N 1
ATOM 787 C CA . LYS A 1 92 ? 13.811 -6.840 -6.159 1.00 97.31 92 LYS A CA 1
ATOM 788 C C . LYS A 1 92 ? 15.112 -6.473 -6.863 1.00 97.31 92 LYS A C 1
ATOM 790 O O . LYS A 1 92 ? 15.738 -5.475 -6.501 1.00 97.31 92 LYS A O 1
ATOM 795 N N . SER A 1 93 ? 15.511 -7.243 -7.875 1.00 95.50 93 SER A N 1
ATOM 796 C CA . SER A 1 93 ? 16.671 -6.918 -8.707 1.00 95.50 93 SER A CA 1
ATOM 797 C C . SER A 1 93 ? 16.477 -5.574 -9.416 1.00 95.50 93 SER A C 1
ATOM 799 O O .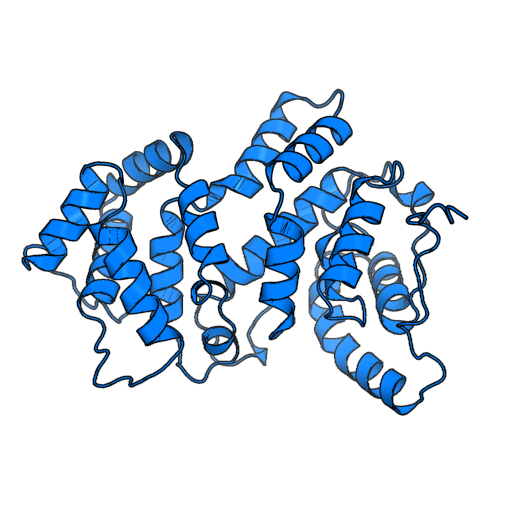 SER A 1 93 ? 17.335 -4.699 -9.307 1.00 95.50 93 SER A O 1
ATOM 801 N N . LEU A 1 94 ? 15.308 -5.356 -10.028 1.00 96.50 94 LEU A N 1
ATOM 802 C CA . LEU A 1 94 ? 14.954 -4.086 -10.669 1.00 96.50 94 LEU A CA 1
ATOM 803 C C . LEU A 1 94 ? 14.932 -2.914 -9.686 1.00 96.50 94 LEU A C 1
ATOM 805 O O . LEU A 1 94 ? 15.449 -1.844 -10.001 1.00 96.50 94 LEU A O 1
ATOM 809 N N . TYR A 1 95 ? 14.375 -3.114 -8.490 1.00 97.56 95 TYR A N 1
ATOM 810 C CA . TYR A 1 95 ? 14.396 -2.124 -7.416 1.00 97.56 95 TYR A CA 1
ATOM 811 C C . TYR A 1 95 ? 15.830 -1.711 -7.077 1.00 97.56 95 TYR A C 1
ATOM 813 O O . TYR A 1 95 ? 16.119 -0.517 -7.043 1.00 97.56 95 TYR A O 1
ATOM 821 N N . LYS A 1 96 ? 16.748 -2.670 -6.888 1.00 96.00 96 LYS A N 1
ATOM 822 C CA . LYS A 1 96 ? 18.160 -2.366 -6.607 1.00 96.00 96 LYS A CA 1
ATOM 823 C C . LYS A 1 96 ? 18.806 -1.582 -7.747 1.00 96.00 96 LYS A C 1
ATOM 825 O O . LYS A 1 96 ? 19.362 -0.520 -7.493 1.00 96.00 96 LYS A O 1
ATOM 830 N N . THR A 1 97 ? 18.640 -2.024 -8.996 1.00 94.69 97 THR A N 1
ATOM 831 C CA . THR A 1 97 ? 19.136 -1.299 -10.180 1.00 94.69 97 THR A CA 1
ATOM 832 C C . THR A 1 97 ? 18.619 0.138 -10.239 1.00 94.69 97 THR A C 1
ATOM 834 O O . THR A 1 97 ? 19.379 1.065 -10.521 1.00 94.69 97 THR A O 1
ATOM 837 N N . TYR A 1 98 ? 17.332 0.344 -9.956 1.00 95.75 98 TYR A N 1
ATOM 838 C CA . TYR A 1 98 ? 16.730 1.672 -9.924 1.00 95.75 98 TYR A CA 1
ATOM 839 C C . TYR A 1 98 ? 17.340 2.532 -8.823 1.00 95.75 98 TYR A C 1
ATOM 841 O O . TYR A 1 98 ? 17.804 3.642 -9.080 1.00 95.75 98 TYR A O 1
ATOM 849 N N . MET A 1 99 ? 17.365 2.006 -7.598 1.00 95.25 99 MET A N 1
ATOM 850 C CA . MET A 1 99 ? 17.831 2.724 -6.421 1.00 95.25 99 MET A CA 1
ATOM 851 C C . MET A 1 99 ? 19.320 3.046 -6.508 1.00 95.25 99 MET A C 1
ATOM 853 O O . MET A 1 99 ? 19.710 4.119 -6.075 1.00 95.25 99 MET A O 1
ATOM 857 N N . GLU A 1 100 ? 20.157 2.195 -7.095 1.00 93.50 100 GLU A N 1
ATOM 858 C CA . GLU A 1 100 ? 21.607 2.414 -7.206 1.00 93.50 100 GLU A CA 1
ATOM 859 C C . GLU A 1 100 ? 21.997 3.350 -8.360 1.00 93.50 100 GLU A C 1
ATOM 861 O O . GLU A 1 100 ? 23.102 3.894 -8.375 1.00 93.50 100 GLU A O 1
ATOM 866 N N . SER A 1 101 ? 21.077 3.622 -9.288 1.00 92.38 101 SER A N 1
ATOM 867 C CA . SER A 1 101 ? 21.328 4.492 -10.436 1.00 92.38 101 SER A CA 1
ATOM 868 C C . SER A 1 101 ? 21.636 5.938 -10.033 1.00 92.38 101 SER A C 1
ATOM 870 O O . SER A 1 101 ? 20.982 6.524 -9.171 1.00 92.38 101 SER A O 1
ATOM 872 N N . ASN A 1 102 ? 22.602 6.561 -10.712 1.00 90.06 102 ASN A N 1
ATOM 873 C CA . ASN A 1 102 ? 22.897 7.997 -10.590 1.00 90.06 102 ASN A CA 1
ATOM 874 C C . ASN A 1 102 ? 22.055 8.869 -11.539 1.00 90.06 102 ASN A C 1
ATOM 876 O O . ASN A 1 102 ? 22.299 10.074 -11.651 1.00 90.06 102 ASN A O 1
ATOM 880 N N . LEU A 1 103 ? 21.106 8.257 -12.253 1.00 90.75 103 LEU A N 1
ATOM 881 C CA . LEU A 1 103 ? 20.232 8.922 -13.220 1.00 90.75 103 LEU A CA 1
ATOM 882 C C . LEU A 1 103 ? 18.858 9.276 -12.638 1.00 90.75 103 LEU A C 1
ATOM 884 O O . LEU A 1 103 ? 18.115 10.043 -13.248 1.00 90.75 103 LEU A O 1
ATOM 888 N N . ILE A 1 104 ? 18.521 8.724 -11.471 1.00 91.38 104 ILE A N 1
ATOM 889 C CA . ILE A 1 104 ? 17.246 8.974 -10.798 1.00 91.38 104 ILE A CA 1
ATOM 890 C C . ILE A 1 104 ? 17.299 10.259 -9.966 1.00 91.38 104 ILE A C 1
ATOM 892 O O . ILE A 1 104 ? 18.333 10.626 -9.406 1.00 91.38 104 ILE A O 1
ATOM 896 N N . HIS A 1 105 ? 16.157 10.929 -9.865 1.00 91.06 105 HIS A N 1
ATOM 897 C CA . HIS A 1 105 ? 15.933 12.070 -8.985 1.00 91.06 105 HIS A CA 1
ATOM 898 C C . HIS A 1 105 ? 15.280 11.584 -7.685 1.00 91.06 105 HIS A C 1
ATOM 900 O O . HIS A 1 105 ? 14.532 10.609 -7.686 1.00 91.06 105 HIS A O 1
ATOM 906 N N . GLU A 1 106 ? 15.470 12.264 -6.552 1.00 90.25 106 GLU A N 1
ATOM 907 C CA . GLU A 1 106 ? 14.894 11.790 -5.281 1.00 90.25 106 GLU A CA 1
ATOM 908 C C . GLU A 1 106 ? 13.358 11.711 -5.312 1.00 90.25 106 GLU A C 1
ATOM 910 O O . GLU A 1 106 ? 12.761 10.853 -4.662 1.00 90.25 106 GLU A O 1
ATOM 915 N N . ARG A 1 107 ? 12.711 12.574 -6.109 1.00 90.06 107 ARG A N 1
ATOM 916 C CA . ARG A 1 107 ? 11.255 12.538 -6.313 1.00 90.06 107 ARG A CA 1
ATOM 917 C C . ARG A 1 107 ? 10.774 11.275 -7.015 1.00 90.06 107 ARG A C 1
ATOM 919 O O . ARG A 1 107 ? 9.630 10.899 -6.796 1.00 90.06 107 ARG A O 1
ATOM 926 N N . ASP A 1 108 ? 11.613 10.627 -7.818 1.00 92.69 108 ASP A N 1
ATOM 927 C CA . ASP A 1 108 ? 11.267 9.347 -8.437 1.00 92.69 108 ASP A CA 1
ATOM 928 C C . ASP A 1 108 ? 11.027 8.268 -7.370 1.00 92.69 108 ASP A C 1
ATOM 930 O O . ASP A 1 108 ? 10.091 7.475 -7.466 1.00 92.69 108 ASP A O 1
ATOM 934 N N . VAL A 1 109 ? 11.829 8.300 -6.303 1.00 93.88 109 VAL A N 1
ATOM 935 C CA . VAL A 1 109 ? 11.713 7.382 -5.167 1.00 93.88 109 VAL A CA 1
ATOM 936 C C . VAL A 1 109 ? 10.582 7.814 -4.238 1.00 93.88 109 VAL A C 1
ATOM 938 O O . VAL A 1 109 ? 9.680 7.025 -3.970 1.00 93.88 109 VAL A O 1
ATOM 941 N N . LEU A 1 110 ? 10.585 9.075 -3.785 1.00 92.00 110 LEU A N 1
ATOM 942 C CA . LEU A 1 110 ? 9.563 9.600 -2.870 1.00 92.00 110 LEU A CA 1
ATOM 943 C C . LEU A 1 110 ? 8.153 9.424 -3.449 1.00 92.00 110 LEU A C 1
ATOM 945 O O . LEU A 1 110 ? 7.251 8.981 -2.741 1.00 92.00 110 LEU A O 1
ATOM 949 N N . ARG A 1 111 ? 7.959 9.715 -4.744 1.00 90.81 111 ARG A N 1
ATOM 950 C CA . ARG A 1 111 ? 6.661 9.514 -5.391 1.00 90.81 111 ARG A CA 1
ATOM 951 C C . ARG A 1 111 ? 6.282 8.041 -5.428 1.00 90.81 111 ARG A C 1
ATOM 953 O O . ARG A 1 111 ? 5.137 7.748 -5.123 1.00 90.81 111 ARG A O 1
ATOM 960 N N . GLY A 1 112 ? 7.214 7.138 -5.731 1.00 93.69 112 GLY A N 1
ATOM 961 C CA . GLY A 1 112 ? 6.918 5.707 -5.771 1.00 93.69 112 GLY A CA 1
ATOM 962 C C . GLY A 1 112 ? 6.403 5.166 -4.433 1.00 93.69 112 GLY A C 1
ATOM 963 O O . GLY A 1 112 ? 5.322 4.586 -4.366 1.00 93.69 112 GLY A O 1
ATOM 964 N N . TYR A 1 113 ? 7.115 5.441 -3.338 1.00 95.12 113 TYR A N 1
ATOM 965 C CA . TYR A 1 113 ? 6.643 5.050 -2.003 1.00 95.12 113 TYR A CA 1
ATOM 966 C C . TYR A 1 113 ? 5.307 5.714 -1.648 1.00 95.12 113 TYR A C 1
ATOM 968 O O . TYR A 1 113 ? 4.397 5.045 -1.161 1.00 95.12 113 TYR A O 1
ATOM 976 N N . GLY A 1 114 ? 5.172 7.016 -1.926 1.00 92.81 114 GLY A N 1
ATOM 977 C CA . GLY A 1 114 ? 3.948 7.767 -1.657 1.00 92.81 114 GLY A CA 1
ATOM 978 C C . GLY A 1 114 ? 2.730 7.265 -2.439 1.00 92.81 114 GLY A C 1
ATOM 979 O O . GLY A 1 114 ? 1.639 7.240 -1.882 1.00 92.81 114 GLY A O 1
ATOM 980 N N . GLU A 1 115 ? 2.900 6.838 -3.693 1.00 91.31 115 GLU A N 1
ATOM 981 C CA . GLU A 1 115 ? 1.821 6.288 -4.527 1.00 91.31 115 GLU A CA 1
ATOM 982 C C . GLU A 1 115 ? 1.326 4.946 -3.997 1.00 91.31 115 GLU A C 1
ATOM 984 O O . GLU A 1 115 ? 0.119 4.780 -3.835 1.00 91.31 115 GLU A O 1
ATOM 989 N N . LEU A 1 116 ? 2.222 4.002 -3.673 1.00 93.31 116 LEU A N 1
ATOM 990 C CA . LEU A 1 116 ? 1.788 2.736 -3.071 1.00 93.31 116 LEU A CA 1
ATOM 991 C C . LEU A 1 116 ? 1.020 3.005 -1.774 1.00 93.31 116 LEU A C 1
ATOM 993 O O . LEU A 1 116 ? -0.050 2.448 -1.547 1.00 93.31 116 LEU A O 1
ATOM 997 N N . ILE A 1 117 ? 1.551 3.899 -0.944 1.00 94.25 117 ILE A N 1
ATOM 998 C CA . ILE A 1 117 ? 0.956 4.244 0.337 1.00 94.25 117 ILE A CA 1
ATOM 999 C C . ILE A 1 117 ? -0.435 4.878 0.192 1.00 94.25 117 ILE A C 1
ATOM 1001 O O . ILE A 1 117 ? -1.379 4.470 0.874 1.00 94.25 117 ILE A O 1
ATOM 1005 N N . ASP A 1 118 ? -0.567 5.884 -0.675 1.00 92.19 118 ASP A N 1
ATOM 1006 C CA . ASP A 1 118 ? -1.830 6.589 -0.903 1.00 92.19 118 ASP A CA 1
ATOM 1007 C C . ASP A 1 118 ? -2.886 5.616 -1.436 1.00 92.19 118 ASP A C 1
ATOM 1009 O O . ASP A 1 118 ? -4.015 5.557 -0.943 1.00 92.19 118 ASP A O 1
ATOM 1013 N N . ASN A 1 119 ? -2.493 4.773 -2.383 1.00 91.56 119 ASN A N 1
ATOM 1014 C CA . ASN A 1 119 ? -3.405 3.838 -3.021 1.00 91.56 119 ASN A CA 1
ATOM 1015 C C . ASN A 1 119 ? -3.840 2.743 -2.053 1.00 91.56 119 ASN A C 1
ATOM 1017 O O . ASN A 1 119 ? -5.035 2.574 -1.822 1.00 91.56 119 ASN A O 1
ATOM 1021 N N . GLU A 1 120 ? -2.894 2.057 -1.422 1.00 93.50 120 GLU A N 1
ATOM 1022 C CA . GLU A 1 120 ? -3.187 0.831 -0.681 1.00 93.50 120 GLU A CA 1
ATOM 1023 C C . GLU A 1 120 ? -3.624 1.076 0.766 1.00 93.50 120 GLU A C 1
ATOM 1025 O O . GLU A 1 120 ? -4.424 0.312 1.306 1.00 93.50 120 GLU A O 1
ATOM 1030 N N . PHE A 1 121 ? -3.170 2.161 1.402 1.00 94.62 121 PHE A N 1
ATOM 1031 C CA . PHE A 1 121 ? -3.482 2.425 2.810 1.00 94.62 121 PHE A CA 1
ATOM 1032 C C . PHE A 1 121 ? -4.435 3.601 3.030 1.00 94.62 121 PHE A C 1
ATOM 1034 O O . PHE A 1 121 ? -5.116 3.627 4.060 1.00 94.62 121 PHE A O 1
ATOM 1041 N N . LEU A 1 122 ? -4.533 4.563 2.102 1.00 93.44 122 LEU A N 1
ATOM 1042 C CA . LEU A 1 122 ? -5.460 5.696 2.240 1.00 93.44 122 LEU A CA 1
ATOM 1043 C C . LEU A 1 122 ? -6.749 5.516 1.445 1.00 93.44 122 LEU A C 1
ATOM 1045 O O . LEU A 1 122 ? -7.822 5.775 1.996 1.00 93.44 122 LEU A O 1
ATOM 1049 N N . ARG A 1 123 ? -6.656 5.084 0.183 1.00 92.88 123 ARG A N 1
ATOM 1050 C CA . ARG A 1 123 ? -7.795 5.026 -0.747 1.00 92.88 123 ARG A CA 1
ATOM 1051 C C . ARG A 1 123 ? -8.458 3.663 -0.809 1.00 92.88 123 ARG A C 1
ATOM 1053 O O . ARG A 1 123 ? -9.685 3.606 -0.743 1.00 92.88 123 ARG A O 1
ATOM 1060 N N . ALA A 1 124 ? -7.687 2.584 -0.923 1.00 93.25 124 ALA A N 1
ATOM 1061 C CA . ALA A 1 124 ? -8.226 1.232 -1.019 1.00 93.25 124 ALA A CA 1
ATOM 1062 C C . ALA A 1 124 ? -9.116 0.865 0.179 1.00 93.25 124 ALA A C 1
ATOM 1064 O O . ALA A 1 124 ? -10.159 0.269 -0.065 1.00 93.25 124 ALA A O 1
ATOM 1065 N N . PRO A 1 125 ? -8.828 1.291 1.433 1.00 93.62 125 PRO A N 1
ATOM 1066 C CA . PRO A 1 125 ? -9.719 1.052 2.570 1.00 93.62 125 PRO A CA 1
ATOM 1067 C C . PRO A 1 125 ? -11.053 1.818 2.533 1.00 93.62 125 PRO A C 1
ATOM 1069 O O . PRO A 1 125 ? -11.969 1.480 3.284 1.00 93.62 125 PRO A O 1
ATOM 1072 N N . LEU A 1 126 ? -11.207 2.832 1.677 1.00 90.88 126 LEU A N 1
ATOM 1073 C CA . LEU A 1 126 ? -12.473 3.557 1.515 1.00 90.88 126 LEU A CA 1
ATOM 1074 C C . LEU A 1 126 ? -13.520 2.684 0.798 1.00 90.88 126 LEU A C 1
ATOM 1076 O O . LEU A 1 126 ? -13.220 1.610 0.297 1.00 90.88 126 LEU A O 1
ATOM 1080 N N . SER A 1 127 ? -14.786 3.116 0.777 1.00 82.12 127 SER A N 1
ATOM 1081 C CA . SER A 1 127 ? -15.820 2.371 0.026 1.00 82.12 127 SER A CA 1
ATOM 1082 C C . SER A 1 127 ? -15.872 2.976 -1.338 1.00 82.12 127 SER A C 1
ATOM 1084 O O . SER A 1 127 ? -16.080 4.180 -1.475 1.00 82.12 127 SER A O 1
ATOM 1086 N N . TRP A 1 128 ? -15.807 2.082 -2.295 1.00 87.44 128 TRP A N 1
ATOM 1087 C CA . TRP A 1 128 ? -16.087 2.321 -3.687 1.00 87.44 128 TRP A CA 1
ATOM 1088 C C . TRP A 1 128 ? -17.291 1.444 -4.008 1.00 87.44 128 TRP A C 1
ATOM 1090 O O . TRP A 1 128 ? -17.370 0.322 -3.500 1.00 87.44 128 TRP A O 1
ATOM 1100 N N . LYS A 1 129 ? -18.273 1.951 -4.763 1.00 83.12 129 LYS A N 1
ATOM 1101 C CA . LYS A 1 129 ? -19.452 1.129 -5.088 1.00 83.12 129 LYS A CA 1
ATOM 1102 C C . LYS A 1 129 ? -19.086 -0.004 -6.036 1.00 83.12 129 LYS A C 1
ATOM 1104 O O . LYS A 1 129 ? -19.748 -1.034 -6.040 1.00 83.12 129 LYS A O 1
ATOM 1109 N N . SER A 1 130 ? -18.033 0.196 -6.820 1.00 85.31 130 SER A N 1
ATOM 1110 C CA . SER A 1 130 ? -17.450 -0.809 -7.688 1.00 85.31 130 SER A CA 1
ATOM 1111 C C . SER A 1 130 ? -15.962 -0.531 -7.905 1.00 85.31 130 SER A C 1
ATOM 1113 O O . SER A 1 130 ? -15.454 0.535 -7.541 1.00 85.31 130 SER A O 1
ATOM 1115 N N . ILE A 1 131 ? -15.253 -1.488 -8.507 1.00 85.19 131 ILE A N 1
ATOM 1116 C CA . ILE A 1 131 ? -13.833 -1.323 -8.838 1.00 85.19 131 ILE A CA 1
ATOM 1117 C C . ILE A 1 131 ? -13.620 -0.269 -9.934 1.00 85.19 131 ILE A C 1
ATOM 1119 O O . ILE A 1 131 ? -12.567 0.352 -9.998 1.00 85.19 131 ILE A O 1
ATOM 1123 N N . GLU A 1 132 ? -14.631 -0.008 -10.762 1.00 85.00 132 GLU A N 1
ATOM 1124 C CA . GLU A 1 132 ? -14.599 1.019 -11.806 1.00 85.00 132 GLU A CA 1
ATOM 1125 C C . GLU A 1 132 ? -14.664 2.445 -11.236 1.00 85.00 132 GLU A C 1
ATOM 1127 O O . GLU A 1 132 ? -14.189 3.378 -11.888 1.00 85.00 132 GLU A O 1
ATOM 1132 N N . GLU A 1 133 ? -15.234 2.623 -10.036 1.00 85.06 133 GLU A N 1
ATOM 1133 C CA . GLU A 1 133 ? -15.223 3.900 -9.307 1.00 85.06 133 GLU A CA 1
ATOM 1134 C C . GLU A 1 133 ? -13.906 4.141 -8.552 1.00 85.06 133 GLU A C 1
ATOM 1136 O O . GLU A 1 133 ? -13.632 5.276 -8.154 1.00 85.06 133 GLU A O 1
ATOM 1141 N N . TYR A 1 134 ? -13.083 3.105 -8.353 1.00 86.81 134 TYR A N 1
ATOM 1142 C CA . TYR A 1 134 ? -11.778 3.246 -7.716 1.00 86.81 134 TYR A CA 1
ATOM 1143 C C . TYR A 1 134 ? -10.852 4.079 -8.625 1.00 86.81 134 TYR A C 1
ATOM 1145 O O . TYR A 1 134 ? -10.632 3.719 -9.783 1.00 86.81 134 TYR A O 1
ATOM 1153 N N . PRO A 1 135 ? -10.293 5.207 -8.143 1.00 83.12 135 PRO A N 1
ATOM 1154 C CA . PRO A 1 135 ? -9.587 6.157 -9.004 1.00 83.12 135 PRO A CA 1
ATOM 1155 C C . PRO A 1 135 ? -8.190 5.691 -9.429 1.00 83.12 135 PRO A C 1
ATOM 1157 O O . PRO A 1 135 ? -7.508 6.426 -10.141 1.00 83.12 135 PRO A O 1
ATOM 1160 N N . TYR A 1 136 ? -7.759 4.503 -8.998 1.00 83.44 136 TYR A N 1
ATOM 1161 C CA . TYR A 1 136 ? -6.459 3.923 -9.319 1.00 83.44 136 TYR A CA 1
ATOM 1162 C C . TYR A 1 136 ? -6.617 2.550 -9.967 1.00 83.44 136 TYR A C 1
ATOM 1164 O O . TYR A 1 136 ? -7.597 1.855 -9.708 1.00 83.44 136 TYR A O 1
ATOM 1172 N N . PRO A 1 137 ? -5.678 2.110 -10.816 1.00 79.56 137 PRO A N 1
ATOM 1173 C CA . PRO A 1 137 ? -5.819 0.831 -11.478 1.00 79.56 137 PRO A CA 1
ATOM 1174 C C . PRO A 1 137 ? -5.524 -0.255 -10.451 1.00 79.56 137 PRO A C 1
ATOM 1176 O O . PRO A 1 137 ? -4.479 -0.251 -9.797 1.00 79.56 137 PRO A O 1
ATOM 1179 N N . PHE A 1 138 ? -6.478 -1.163 -10.291 1.00 83.62 138 PHE A N 1
ATOM 1180 C CA . PHE A 1 138 ? -6.356 -2.282 -9.377 1.00 83.62 138 PHE A CA 1
ATOM 1181 C C . PHE A 1 138 ? -5.161 -3.162 -9.763 1.00 83.62 138 PHE A C 1
ATOM 1183 O O . PHE A 1 138 ? -5.049 -3.593 -10.910 1.00 83.62 138 PHE A O 1
ATOM 1190 N N . ARG A 1 139 ? -4.262 -3.418 -8.808 1.00 87.94 139 ARG A N 1
ATOM 1191 C CA . ARG A 1 139 ? -3.012 -4.159 -9.050 1.00 87.94 139 ARG A CA 1
ATOM 1192 C C . ARG A 1 139 ? -3.082 -5.621 -8.596 1.00 87.94 139 ARG A C 1
ATOM 1194 O O . ARG A 1 139 ? -2.141 -6.373 -8.842 1.00 87.94 139 ARG A O 1
ATOM 1201 N N . GLY A 1 140 ? -4.189 -6.023 -7.966 1.00 88.75 140 GLY A N 1
ATOM 1202 C CA . GLY A 1 140 ? -4.438 -7.393 -7.517 1.00 88.75 140 GLY A CA 1
ATOM 1203 C C . GLY A 1 140 ? -3.350 -7.936 -6.596 1.00 88.75 140 GLY A C 1
ATOM 1204 O O . GLY A 1 140 ? -2.773 -7.209 -5.788 1.00 88.75 140 GLY A O 1
ATOM 1205 N N . GLU A 1 141 ? -3.034 -9.216 -6.770 1.00 89.69 141 GLU A N 1
ATOM 1206 C CA . GLU A 1 141 ? -2.042 -9.946 -5.972 1.00 89.69 141 GLU A CA 1
ATOM 1207 C C . GLU A 1 141 ? -0.629 -9.348 -6.056 1.00 89.69 141 GLU A C 1
ATOM 1209 O O . GLU A 1 141 ? 0.199 -9.564 -5.173 1.00 89.69 141 GLU A O 1
ATOM 1214 N N . LYS A 1 142 ? -0.342 -8.524 -7.073 1.00 94.00 142 LYS A N 1
ATOM 1215 C CA . LYS A 1 142 ? 0.957 -7.856 -7.199 1.00 94.00 142 LYS A CA 1
ATOM 1216 C C . LYS A 1 142 ? 1.201 -6.828 -6.085 1.00 94.00 142 LYS A C 1
ATOM 1218 O O . LYS A 1 142 ? 2.356 -6.507 -5.811 1.00 94.00 142 LYS A O 1
ATOM 1223 N N . ASN A 1 143 ? 0.157 -6.347 -5.404 1.00 93.44 143 ASN A N 1
ATOM 1224 C CA . ASN A 1 143 ? 0.276 -5.357 -4.330 1.00 93.44 143 ASN A CA 1
ATOM 1225 C C . ASN A 1 143 ? 1.191 -5.796 -3.190 1.00 93.44 143 ASN A C 1
ATOM 1227 O O . ASN A 1 143 ? 2.090 -5.048 -2.808 1.00 93.44 143 ASN A O 1
ATOM 1231 N N . ILE A 1 144 ? 1.008 -7.014 -2.675 1.00 96.50 144 ILE A N 1
ATOM 1232 C CA . ILE A 1 144 ? 1.845 -7.508 -1.576 1.00 96.50 144 ILE A CA 1
ATOM 1233 C C . ILE A 1 144 ? 3.299 -7.705 -2.020 1.00 96.50 144 ILE A C 1
ATOM 1235 O O . ILE A 1 144 ? 4.227 -7.488 -1.247 1.00 96.50 144 ILE A O 1
ATOM 1239 N N . ILE A 1 145 ? 3.520 -8.046 -3.288 1.00 97.75 145 ILE A N 1
ATOM 1240 C CA . ILE A 1 145 ? 4.864 -8.229 -3.840 1.00 97.75 145 ILE A CA 1
ATOM 1241 C C . ILE A 1 145 ? 5.579 -6.879 -3.946 1.00 97.75 145 ILE A C 1
ATOM 1243 O O . ILE A 1 145 ? 6.727 -6.760 -3.525 1.00 97.75 145 ILE A O 1
ATOM 1247 N N . LEU A 1 146 ? 4.888 -5.844 -4.438 1.00 97.38 146 LEU A N 1
ATOM 1248 C CA . LEU A 1 146 ? 5.412 -4.475 -4.466 1.00 97.38 146 LEU A CA 1
ATOM 1249 C C . LEU A 1 146 ? 5.715 -3.965 -3.056 1.00 97.38 146 LEU A C 1
ATOM 1251 O O . LEU A 1 146 ? 6.783 -3.395 -2.838 1.00 97.38 146 LEU A O 1
ATOM 1255 N N . PHE A 1 147 ? 4.812 -4.214 -2.103 1.00 97.62 147 PHE A N 1
ATOM 1256 C CA . PHE A 1 147 ? 5.032 -3.871 -0.703 1.00 97.62 147 PHE A CA 1
ATOM 1257 C C . PHE A 1 147 ? 6.306 -4.529 -0.166 1.00 97.62 147 PHE A C 1
ATOM 1259 O O . PHE A 1 147 ? 7.184 -3.826 0.320 1.00 97.62 147 PHE A O 1
ATOM 1266 N N . ARG A 1 148 ? 6.463 -5.848 -0.323 1.00 97.88 148 ARG A N 1
ATOM 1267 C CA . ARG A 1 148 ? 7.656 -6.578 0.138 1.00 97.88 148 ARG A CA 1
ATOM 1268 C C . ARG A 1 148 ? 8.937 -6.034 -0.482 1.00 97.88 148 ARG A C 1
ATOM 1270 O O . ARG A 1 148 ? 9.883 -5.742 0.236 1.00 97.88 148 ARG A O 1
ATOM 1277 N N . VAL A 1 149 ? 8.954 -5.793 -1.791 1.00 98.06 149 VAL A N 1
ATOM 1278 C CA . VAL A 1 149 ? 10.143 -5.258 -2.475 1.00 98.06 149 VAL A CA 1
ATOM 1279 C C . VAL A 1 149 ? 10.554 -3.886 -1.930 1.00 98.06 149 VAL A C 1
ATOM 1281 O O . VAL A 1 149 ? 11.749 -3.653 -1.710 1.00 98.06 149 VAL A O 1
ATOM 1284 N N . LEU A 1 150 ? 9.576 -2.998 -1.719 1.00 97.06 150 LEU A N 1
ATOM 1285 C CA . LEU A 1 150 ? 9.788 -1.619 -1.276 1.00 97.06 150 LEU A CA 1
ATOM 1286 C C . LEU A 1 150 ? 10.089 -1.523 0.229 1.00 97.06 150 LEU A C 1
ATOM 1288 O O . LEU A 1 150 ? 10.955 -0.755 0.633 1.00 97.06 150 LEU A O 1
ATOM 1292 N N . PHE A 1 151 ? 9.416 -2.305 1.070 1.00 96.06 151 PHE A N 1
ATOM 1293 C CA . PHE A 1 151 ? 9.461 -2.147 2.528 1.00 96.06 151 PHE A CA 1
ATOM 1294 C C . PHE A 1 151 ? 10.322 -3.189 3.255 1.00 96.06 151 PHE A C 1
ATOM 1296 O O . PHE A 1 151 ? 10.474 -3.093 4.468 1.00 96.06 151 PHE A O 1
ATOM 1303 N N . GLU A 1 152 ? 10.954 -4.129 2.546 1.00 94.25 152 GLU A N 1
ATOM 1304 C CA . GLU A 1 152 ? 11.902 -5.083 3.148 1.00 94.25 152 GLU A CA 1
ATOM 1305 C C . GLU A 1 152 ? 13.124 -4.393 3.784 1.00 94.25 152 GLU A C 1
ATOM 1307 O O . GLU A 1 152 ? 13.601 -4.840 4.822 1.00 94.25 152 GLU A O 1
ATOM 1312 N N . ASP A 1 153 ? 13.625 -3.295 3.198 1.00 94.31 153 ASP A N 1
ATOM 1313 C CA . ASP A 1 153 ? 14.760 -2.530 3.745 1.00 94.31 153 ASP A CA 1
ATOM 1314 C C . ASP A 1 153 ? 14.507 -1.016 3.666 1.00 94.31 153 ASP A C 1
ATOM 1316 O O . ASP A 1 153 ? 15.021 -0.282 2.809 1.00 94.31 153 ASP A O 1
ATOM 1320 N N . VAL A 1 154 ? 13.651 -0.552 4.578 1.00 92.62 154 VAL A N 1
ATOM 1321 C CA . VAL A 1 154 ? 13.254 0.857 4.694 1.00 92.62 154 VAL A CA 1
ATOM 1322 C C . VAL A 1 154 ? 14.442 1.760 5.041 1.00 92.62 154 VAL A C 1
ATOM 1324 O O . VAL A 1 154 ? 14.510 2.894 4.562 1.00 92.62 154 VAL A O 1
ATOM 1327 N N . GLU A 1 155 ? 15.402 1.293 5.843 1.00 92.94 155 GLU A N 1
ATOM 1328 C CA . GLU A 1 155 ? 16.558 2.114 6.221 1.00 92.94 155 GLU A CA 1
ATOM 1329 C C . GLU A 1 155 ? 17.524 2.313 5.052 1.00 92.94 155 GLU A C 1
ATOM 1331 O O . GLU A 1 155 ? 17.989 3.438 4.833 1.00 92.94 155 GLU A O 1
ATOM 1336 N N . TYR A 1 156 ? 17.758 1.286 4.228 1.00 94.81 156 TYR A N 1
ATOM 1337 C CA . TYR A 1 156 ? 18.445 1.458 2.949 1.00 94.81 156 TYR A CA 1
ATOM 1338 C C . TYR A 1 156 ? 17.738 2.498 2.073 1.00 94.81 156 TYR A C 1
ATOM 1340 O O . TYR A 1 156 ? 18.388 3.425 1.578 1.00 94.81 156 TYR A O 1
ATOM 1348 N N . ALA A 1 157 ? 16.411 2.405 1.926 1.00 93.88 157 ALA A N 1
ATOM 1349 C CA . ALA A 1 157 ? 15.639 3.346 1.117 1.00 93.88 157 ALA A CA 1
ATOM 1350 C C . ALA A 1 157 ? 15.775 4.790 1.631 1.00 93.88 157 ALA A C 1
ATOM 1352 O O . ALA A 1 157 ? 16.131 5.692 0.866 1.00 93.88 157 ALA A O 1
ATOM 1353 N N . LYS A 1 158 ? 15.584 5.010 2.939 1.00 91.81 158 LYS A N 1
ATOM 1354 C CA . LYS A 1 158 ? 15.768 6.316 3.592 1.00 91.81 158 LYS A CA 1
ATOM 1355 C C . LYS A 1 158 ? 17.175 6.863 3.356 1.00 91.81 158 LYS A C 1
ATOM 1357 O O . LYS A 1 158 ? 17.328 8.020 2.962 1.00 91.81 158 LYS A O 1
ATOM 1362 N N . ASN A 1 159 ? 18.207 6.046 3.558 1.00 91.38 159 ASN A N 1
ATOM 1363 C CA . ASN A 1 159 ? 19.599 6.448 3.353 1.00 91.38 159 ASN A CA 1
ATOM 1364 C C . ASN A 1 159 ? 19.892 6.786 1.893 1.00 91.38 159 ASN A C 1
ATOM 1366 O O . ASN A 1 159 ? 20.588 7.767 1.611 1.00 91.38 159 ASN A O 1
ATOM 1370 N N . ARG A 1 160 ? 19.330 6.027 0.950 1.00 91.75 160 ARG A N 1
ATOM 1371 C CA . ARG A 1 160 ? 19.498 6.315 -0.469 1.00 91.75 160 ARG A CA 1
ATOM 1372 C C . ARG A 1 160 ? 18.845 7.637 -0.855 1.00 91.75 160 ARG A C 1
ATOM 1374 O O . ARG A 1 160 ? 19.499 8.463 -1.488 1.00 91.75 160 ARG A O 1
ATOM 1381 N N . VAL A 1 161 ? 17.615 7.888 -0.413 1.00 90.38 161 VAL A N 1
ATOM 1382 C CA . VAL A 1 161 ? 16.922 9.155 -0.684 1.00 90.38 161 VAL A CA 1
ATOM 1383 C C . VAL A 1 161 ? 17.667 10.342 -0.066 1.00 90.38 161 VAL A C 1
ATOM 1385 O O . VAL A 1 161 ? 17.909 11.332 -0.755 1.00 90.38 161 VAL A O 1
ATOM 1388 N N . ARG A 1 162 ? 18.136 10.232 1.186 1.00 88.00 162 ARG A N 1
ATOM 1389 C CA . ARG A 1 162 ? 18.982 11.262 1.827 1.00 88.00 162 ARG A CA 1
ATOM 1390 C C . ARG A 1 162 ? 20.246 11.558 1.015 1.00 88.00 162 ARG A C 1
ATOM 1392 O O . ARG A 1 162 ? 20.625 12.717 0.863 1.00 88.00 162 ARG A O 1
ATOM 1399 N N . ASN A 1 163 ? 20.879 10.527 0.452 1.00 88.50 163 ASN A N 1
ATOM 1400 C CA . ASN A 1 163 ? 22.055 10.687 -0.402 1.00 88.50 163 ASN A CA 1
ATOM 1401 C C . ASN A 1 163 ? 21.755 11.392 -1.734 1.00 88.50 163 ASN A C 1
ATOM 1403 O O . ASN A 1 163 ? 22.628 12.099 -2.233 1.00 88.50 163 ASN A O 1
ATOM 1407 N N . LEU A 1 164 ? 20.551 11.237 -2.291 1.00 87.31 164 LEU A N 1
ATOM 1408 C CA . LEU A 1 164 ? 20.121 11.945 -3.504 1.00 87.31 164 LEU A CA 1
ATOM 1409 C C . LEU A 1 164 ? 19.815 13.435 -3.238 1.00 87.31 164 LEU A C 1
ATOM 1411 O O . LEU A 1 164 ? 19.963 14.267 -4.125 1.00 87.31 164 LEU A O 1
ATOM 1415 N N . ILE A 1 165 ? 19.447 13.795 -2.004 1.00 84.12 165 ILE A N 1
ATOM 1416 C CA . ILE A 1 165 ? 18.995 15.146 -1.612 1.00 84.12 165 ILE A CA 1
ATOM 1417 C C . ILE A 1 165 ? 20.134 16.176 -1.418 1.00 84.12 165 ILE A C 1
ATOM 1419 O O . ILE A 1 165 ? 19.843 17.367 -1.268 1.00 84.12 165 ILE A O 1
ATOM 1423 N N . ARG A 1 166 ? 21.411 15.757 -1.408 1.00 67.31 166 ARG A N 1
ATOM 1424 C CA . ARG A 1 166 ? 22.587 16.565 -0.993 1.00 67.31 166 ARG A CA 1
ATOM 1425 C C . ARG A 1 166 ? 22.489 18.053 -1.393 1.00 67.31 166 ARG A C 1
ATOM 1427 O O . ARG A 1 166 ? 22.498 18.384 -2.574 1.00 67.31 166 ARG A O 1
ATOM 1434 N N . GLY A 1 167 ? 22.406 18.942 -0.391 1.00 62.47 167 GLY A N 1
ATOM 1435 C CA . GLY A 1 167 ? 22.356 20.406 -0.554 1.00 62.47 167 GLY A CA 1
ATOM 1436 C C . GLY A 1 167 ? 20.975 21.061 -0.377 1.00 62.47 167 GLY A C 1
ATOM 1437 O O . GLY A 1 167 ? 20.899 22.283 -0.308 1.00 62.47 167 GLY A O 1
ATOM 1438 N N . ARG A 1 168 ? 19.881 20.287 -0.266 1.00 65.06 168 ARG A N 1
ATOM 1439 C CA . ARG A 1 168 ? 18.498 20.784 -0.043 1.00 65.06 168 ARG A CA 1
ATOM 1440 C C . ARG A 1 168 ? 17.899 20.240 1.271 1.00 65.06 168 ARG A C 1
ATOM 1442 O O . ARG A 1 168 ? 16.800 19.686 1.284 1.00 65.06 168 ARG A O 1
ATOM 1449 N N . GLN A 1 169 ? 18.675 20.346 2.355 1.00 64.94 169 GLN A N 1
ATOM 1450 C CA . GLN A 1 169 ? 18.640 19.444 3.517 1.00 64.94 169 GLN A CA 1
ATOM 1451 C C . GLN A 1 169 ? 17.335 19.434 4.341 1.00 64.94 169 GLN A C 1
ATOM 1453 O O . GLN A 1 169 ? 16.806 18.359 4.601 1.00 64.94 169 GLN A O 1
ATOM 1458 N N . GLU A 1 170 ? 16.797 20.575 4.780 1.00 64.25 170 GLU A N 1
ATOM 1459 C CA . GLU A 1 170 ? 15.783 20.552 5.855 1.00 64.25 170 GLU A CA 1
ATOM 1460 C C . GLU A 1 170 ? 14.381 20.156 5.370 1.00 64.25 170 GLU A C 1
ATOM 1462 O O . GLU A 1 170 ? 13.803 19.191 5.870 1.00 64.25 170 GLU A O 1
ATOM 1467 N N . TYR A 1 171 ? 13.857 20.831 4.340 1.00 62.66 171 TYR A N 1
ATOM 1468 C CA . TYR A 1 171 ? 12.514 20.553 3.809 1.00 62.66 171 TYR A CA 1
ATOM 1469 C C . TYR A 1 171 ? 12.385 19.143 3.215 1.00 62.66 171 TYR A C 1
ATOM 1471 O O . TYR A 1 171 ? 11.321 18.534 3.244 1.00 62.66 171 TYR A O 1
ATOM 1479 N N . ARG A 1 172 ? 13.469 18.599 2.655 1.00 69.56 172 ARG A N 1
ATOM 1480 C CA . ARG A 1 172 ? 13.425 17.279 2.017 1.00 69.56 172 ARG A CA 1
ATOM 1481 C C . ARG A 1 172 ? 13.635 16.135 3.005 1.00 69.56 172 ARG A C 1
ATOM 1483 O O . ARG A 1 172 ? 13.083 15.062 2.786 1.00 69.56 172 ARG A O 1
ATOM 1490 N N . ASN A 1 173 ? 14.339 16.367 4.113 1.00 71.31 173 ASN A N 1
ATOM 1491 C CA . ASN A 1 173 ? 14.448 15.374 5.181 1.00 71.31 173 ASN A CA 1
ATOM 1492 C C . ASN A 1 173 ? 13.107 15.145 5.888 1.00 71.31 173 ASN A C 1
ATOM 1494 O O . ASN A 1 173 ? 12.771 13.995 6.164 1.00 71.31 173 ASN A O 1
ATOM 1498 N N . SER A 1 174 ? 12.312 16.197 6.115 1.00 79.31 174 SER A N 1
ATOM 1499 C CA . SER A 1 174 ? 10.970 16.033 6.687 1.00 79.31 174 SER A CA 1
ATOM 1500 C C . SER A 1 174 ? 10.041 15.242 5.763 1.00 79.31 174 SER A C 1
ATOM 1502 O O . SER A 1 174 ? 9.295 14.401 6.252 1.00 79.31 174 SER A O 1
ATOM 1504 N N . MET A 1 175 ? 10.138 15.422 4.438 1.00 81.06 175 MET A N 1
ATOM 1505 C CA . MET A 1 175 ? 9.379 14.615 3.472 1.00 81.06 175 MET A CA 1
ATOM 1506 C C . MET A 1 175 ? 9.748 13.128 3.518 1.00 81.06 175 MET A C 1
ATOM 1508 O O . MET A 1 175 ? 8.857 12.288 3.436 1.00 81.06 175 MET A O 1
ATOM 1512 N N . VAL A 1 176 ? 11.035 12.788 3.670 1.00 84.19 176 VAL A N 1
ATOM 1513 C CA . VAL A 1 176 ? 11.461 11.384 3.823 1.00 84.19 176 VAL A CA 1
ATOM 1514 C C . VAL A 1 176 ? 10.811 10.778 5.062 1.00 84.19 176 VAL A C 1
ATOM 1516 O O . VAL A 1 176 ? 10.147 9.753 4.958 1.00 84.19 176 VAL A O 1
ATOM 1519 N N . THR A 1 177 ? 10.957 11.427 6.219 1.00 84.12 177 THR A N 1
ATOM 1520 C CA . THR A 1 177 ? 10.337 10.964 7.468 1.00 84.12 177 THR A CA 1
ATOM 1521 C C . THR A 1 177 ? 8.826 10.832 7.314 1.00 84.12 177 THR A C 1
ATOM 1523 O O . THR A 1 177 ? 8.269 9.798 7.659 1.00 84.12 177 THR A O 1
ATOM 1526 N N . GLN A 1 178 ? 8.172 11.831 6.719 1.00 84.38 178 GLN A N 1
ATOM 1527 C CA . GLN A 1 178 ? 6.730 11.819 6.511 1.00 84.38 178 GLN A CA 1
ATOM 1528 C C . GLN A 1 178 ? 6.294 10.604 5.686 1.00 84.38 178 GLN A C 1
ATOM 1530 O O . GLN A 1 178 ? 5.413 9.879 6.117 1.00 84.38 178 GLN A O 1
ATOM 1535 N N . ILE A 1 179 ? 6.925 10.302 4.551 1.00 87.44 179 ILE A N 1
ATOM 1536 C CA . ILE A 1 179 ? 6.491 9.166 3.721 1.00 87.44 179 ILE A CA 1
ATOM 1537 C C . ILE A 1 179 ? 6.568 7.832 4.472 1.00 87.44 179 ILE A C 1
ATOM 1539 O O . ILE A 1 179 ? 5.665 7.012 4.337 1.00 87.44 179 ILE A O 1
ATOM 1543 N N . PHE A 1 180 ? 7.604 7.621 5.284 1.00 87.50 180 PHE A N 1
ATOM 1544 C CA . PHE A 1 180 ? 7.790 6.353 5.994 1.00 87.50 180 PHE A CA 1
ATOM 1545 C C . PHE A 1 180 ? 7.061 6.268 7.342 1.00 87.50 180 PHE A C 1
ATOM 1547 O O . PHE A 1 180 ? 6.936 5.168 7.871 1.00 87.50 180 PHE A O 1
ATOM 1554 N N . GLU A 1 181 ? 6.582 7.387 7.896 1.00 88.62 181 GLU A N 1
ATOM 1555 C CA . GLU A 1 181 ? 5.979 7.432 9.237 1.00 88.62 181 GLU A CA 1
ATOM 1556 C C . GLU A 1 181 ? 4.547 7.995 9.271 1.00 88.62 181 GLU A C 1
ATOM 1558 O O . GLU A 1 181 ? 3.893 7.865 10.297 1.00 88.62 181 GLU A O 1
ATOM 1563 N N . PHE A 1 182 ? 4.009 8.606 8.202 1.00 82.88 182 PHE A N 1
ATOM 1564 C CA . PHE A 1 182 ? 2.811 9.464 8.340 1.00 82.88 182 PHE A CA 1
ATOM 1565 C C . PHE A 1 182 ? 1.522 8.763 8.799 1.00 82.88 182 PHE A C 1
ATOM 1567 O O . PHE A 1 182 ? 0.571 9.457 9.161 1.00 82.88 182 PHE A O 1
ATOM 1574 N N . LEU A 1 183 ? 1.422 7.431 8.724 1.00 92.44 183 LEU A N 1
ATOM 1575 C CA . LEU A 1 183 ? 0.202 6.746 9.151 1.00 92.44 183 LEU A CA 1
ATOM 1576 C C . LEU A 1 183 ? 0.163 6.578 10.662 1.00 92.44 183 LEU A C 1
ATOM 1578 O O . LEU A 1 183 ? -0.820 7.001 11.266 1.00 92.44 183 LEU A O 1
ATOM 1582 N N . GLY A 1 184 ? 1.183 5.984 11.282 1.00 95.31 184 GLY A N 1
ATOM 1583 C CA . GLY A 1 184 ? 1.197 5.741 12.725 1.00 95.31 184 GLY A CA 1
ATOM 1584 C C . GLY A 1 184 ? -0.125 5.141 13.210 1.00 95.31 184 GLY A C 1
ATOM 1585 O O . GLY A 1 184 ? -0.626 4.143 12.689 1.00 95.31 184 GLY A O 1
ATOM 1586 N N . TYR A 1 185 ? -0.776 5.813 14.158 1.00 97.00 185 TYR A N 1
ATOM 1587 C CA . TYR A 1 185 ? -2.074 5.376 14.682 1.00 97.00 185 TYR A CA 1
ATOM 1588 C C . TYR A 1 185 ? -3.239 5.478 13.680 1.00 97.00 185 TYR A C 1
ATOM 1590 O O . TYR A 1 185 ? -4.243 4.783 13.845 1.00 97.00 185 TYR A O 1
ATOM 1598 N N . LEU A 1 186 ? -3.126 6.256 12.597 1.00 96.44 186 LEU A N 1
ATOM 1599 C CA . LEU A 1 186 ? -4.156 6.308 11.551 1.00 96.44 186 LEU A CA 1
ATOM 1600 C C . LEU A 1 186 ? -4.373 4.947 10.884 1.00 96.44 186 LEU A C 1
ATOM 1602 O O . LEU A 1 186 ? -5.468 4.718 10.364 1.00 96.44 186 LEU A O 1
ATOM 1606 N N . HIS A 1 187 ? -3.402 4.027 10.945 1.00 97.69 187 HIS A N 1
ATOM 1607 C CA . HIS A 1 187 ? -3.581 2.646 10.498 1.00 97.69 187 HIS A CA 1
ATOM 1608 C C . HIS A 1 187 ? -4.843 2.005 11.085 1.00 97.69 187 HIS A C 1
ATOM 1610 O O . HIS A 1 187 ? -5.619 1.417 10.337 1.00 97.69 187 HIS A O 1
ATOM 1616 N N . PHE A 1 188 ? -5.133 2.202 12.375 1.00 98.06 188 PHE A N 1
ATOM 1617 C CA . PHE A 1 188 ? -6.329 1.637 13.009 1.00 98.06 188 PHE A CA 1
ATOM 1618 C C . PHE A 1 188 ? -7.630 2.196 12.416 1.00 98.06 188 PHE A C 1
ATOM 1620 O O . PHE A 1 188 ? -8.602 1.466 12.225 1.00 98.06 188 PHE A O 1
ATOM 1627 N N . LEU A 1 189 ? -7.653 3.478 12.047 1.00 97.19 189 LEU A N 1
ATOM 1628 C CA . LEU A 1 189 ? -8.812 4.063 11.372 1.00 97.19 189 LEU A CA 1
ATOM 1629 C C . LEU A 1 189 ? -8.979 3.477 9.965 1.00 97.19 189 LEU A C 1
ATOM 1631 O O . LEU A 1 189 ? -10.094 3.169 9.547 1.00 97.19 189 LEU A O 1
ATOM 1635 N N . ARG A 1 190 ? -7.875 3.276 9.237 1.00 97.31 190 ARG A N 1
ATOM 1636 C CA . ARG A 1 190 ? -7.889 2.693 7.887 1.00 97.31 190 ARG A CA 1
ATOM 1637 C C . ARG A 1 190 ? -8.291 1.220 7.901 1.00 97.31 190 ARG A C 1
ATOM 1639 O O . ARG A 1 190 ? -9.155 0.834 7.122 1.00 97.31 190 ARG A O 1
ATOM 1646 N N . MET A 1 191 ? -7.754 0.431 8.826 1.00 98.00 191 MET A N 1
ATOM 1647 C CA . MET A 1 191 ? -8.147 -0.961 9.052 1.00 98.00 191 MET A CA 1
ATOM 1648 C C . MET A 1 191 ? -9.647 -1.077 9.340 1.00 98.00 191 MET A C 1
ATOM 1650 O O . MET A 1 191 ? -10.320 -1.917 8.749 1.00 98.00 191 MET A O 1
ATOM 1654 N N . ARG A 1 192 ? -10.207 -0.189 10.178 1.00 97.25 192 ARG A N 1
ATOM 1655 C CA . ARG A 1 192 ? -11.658 -0.128 10.405 1.00 97.25 192 ARG A CA 1
ATOM 1656 C C . ARG A 1 192 ? -12.416 0.135 9.103 1.00 97.25 192 ARG A C 1
ATOM 1658 O O . ARG A 1 192 ? -13.368 -0.577 8.810 1.00 97.25 192 ARG A O 1
ATOM 1665 N N . LEU A 1 193 ? -12.022 1.142 8.321 1.00 96.19 193 LEU A N 1
ATOM 1666 C CA . LEU A 1 193 ? -12.710 1.468 7.064 1.00 96.19 193 LEU A CA 1
ATOM 1667 C C . LEU A 1 193 ? -12.698 0.297 6.073 1.00 96.19 193 LEU A C 1
ATOM 1669 O O . LEU A 1 193 ? -13.724 0.042 5.438 1.00 96.19 193 LEU A O 1
ATOM 1673 N N . TRP A 1 194 ? -11.584 -0.438 6.007 1.00 96.06 194 TRP A N 1
ATOM 1674 C CA . TRP A 1 194 ? -11.473 -1.670 5.231 1.00 96.06 194 TRP A CA 1
ATOM 1675 C C . TRP A 1 194 ? -12.437 -2.759 5.723 1.00 96.06 194 TRP A C 1
ATOM 1677 O O . TRP A 1 194 ? -13.165 -3.325 4.911 1.00 96.06 194 TRP A O 1
ATOM 1687 N N . LEU A 1 195 ? -12.539 -2.999 7.036 1.00 95.62 195 LEU A N 1
ATOM 1688 C CA . LEU A 1 195 ? -13.504 -3.967 7.583 1.00 95.62 195 LEU A CA 1
ATOM 1689 C C . LEU A 1 195 ? -14.960 -3.643 7.229 1.00 95.62 195 LEU A C 1
ATOM 1691 O O . LEU A 1 195 ? -15.776 -4.554 7.136 1.00 95.62 195 LEU A O 1
ATOM 1695 N N . LEU A 1 196 ? -15.291 -2.366 7.019 1.00 93.69 196 LEU A N 1
ATOM 1696 C CA . LEU A 1 196 ? -16.636 -1.927 6.635 1.00 93.69 196 LEU A CA 1
ATOM 1697 C C . LEU A 1 196 ? -16.929 -2.063 5.133 1.00 93.69 196 LEU A C 1
ATOM 1699 O O . LEU A 1 196 ? -17.996 -1.639 4.688 1.00 93.69 196 LEU A O 1
ATOM 1703 N N . GLN A 1 197 ? -15.995 -2.570 4.330 1.00 92.25 197 GLN A N 1
ATOM 1704 C CA . GLN A 1 197 ? -16.247 -2.832 2.915 1.00 92.25 197 GLN A CA 1
ATOM 1705 C C . GLN A 1 197 ? -17.078 -4.097 2.700 1.00 92.25 197 GLN A C 1
ATOM 1707 O O . GLN A 1 197 ? -17.196 -4.952 3.581 1.00 92.25 197 GLN A O 1
ATOM 1712 N N . ASP A 1 198 ? -17.614 -4.222 1.485 1.00 91.31 198 ASP A N 1
ATOM 1713 C CA . ASP A 1 198 ? -18.134 -5.494 0.993 1.00 91.31 198 ASP A CA 1
ATOM 1714 C C . ASP A 1 198 ? -17.007 -6.549 1.036 1.00 91.31 198 ASP A C 1
ATOM 1716 O O . ASP A 1 198 ? -15.961 -6.324 0.414 1.00 91.31 198 ASP A O 1
ATOM 1720 N N . PRO A 1 199 ? -17.177 -7.681 1.753 1.00 92.12 199 PRO A N 1
ATOM 1721 C CA . PRO A 1 199 ? -16.195 -8.768 1.770 1.00 92.12 199 PRO A CA 1
ATOM 1722 C C . PRO A 1 199 ? -15.811 -9.262 0.377 1.00 92.12 199 PRO A C 1
ATOM 1724 O O . PRO A 1 199 ? -14.681 -9.700 0.189 1.00 92.12 199 PRO A O 1
ATOM 1727 N N . ASN A 1 200 ? -16.726 -9.171 -0.591 1.00 91.69 200 ASN A N 1
ATOM 1728 C CA . ASN A 1 200 ? -16.522 -9.667 -1.949 1.00 91.69 200 ASN A CA 1
ATOM 1729 C C . ASN A 1 200 ? -15.858 -8.638 -2.873 1.00 91.69 200 ASN A C 1
ATOM 1731 O O . ASN A 1 200 ? -15.531 -8.954 -4.016 1.00 91.69 200 ASN A O 1
ATOM 1735 N N . SER A 1 201 ? -15.652 -7.403 -2.403 1.00 91.69 201 SER A N 1
ATOM 1736 C CA . SER A 1 201 ? -14.943 -6.384 -3.173 1.00 91.69 201 SER A CA 1
ATOM 1737 C C . SER A 1 201 ? -13.502 -6.836 -3.445 1.00 91.69 201 SER A C 1
ATOM 1739 O O . SER A 1 201 ? -12.804 -7.222 -2.500 1.00 91.69 201 SER A O 1
ATOM 1741 N N . PRO A 1 202 ? -12.987 -6.705 -4.685 1.00 92.69 202 PRO A N 1
ATOM 1742 C CA . PRO A 1 202 ? -11.585 -6.990 -4.988 1.00 92.69 202 PRO A CA 1
ATOM 1743 C C . PRO A 1 202 ? -10.600 -6.233 -4.085 1.00 92.69 202 PRO A C 1
ATOM 1745 O O . PRO A 1 202 ? -9.570 -6.791 -3.706 1.00 92.69 202 PRO A O 1
ATOM 1748 N N . LEU A 1 203 ? -10.938 -4.997 -3.690 1.00 93.00 203 LEU A N 1
ATOM 1749 C CA . LEU A 1 203 ? -10.140 -4.180 -2.764 1.00 93.00 203 LEU A CA 1
ATOM 1750 C C . LEU A 1 203 ? -10.124 -4.760 -1.346 1.00 93.00 203 LEU A C 1
ATOM 1752 O O . LEU A 1 203 ? -9.106 -4.693 -0.664 1.00 93.00 203 LEU A O 1
ATOM 1756 N N . SER A 1 204 ? -11.237 -5.356 -0.913 1.00 93.12 204 SER A N 1
ATOM 1757 C CA . SER A 1 204 ? -11.329 -6.005 0.393 1.00 93.12 204 SER A CA 1
ATOM 1758 C C . SER A 1 204 ? -10.489 -7.282 0.428 1.00 93.12 204 SER A C 1
ATOM 1760 O O . SER A 1 204 ? -9.669 -7.454 1.332 1.00 93.12 204 SER A O 1
ATOM 1762 N N . ILE A 1 205 ? -10.631 -8.122 -0.602 1.00 93.56 205 ILE A N 1
ATOM 1763 C CA . ILE A 1 205 ? -9.924 -9.403 -0.747 1.00 93.56 205 ILE A CA 1
ATOM 1764 C C . ILE A 1 205 ? -8.410 -9.198 -0.865 1.00 93.56 205 ILE A C 1
ATOM 1766 O O . ILE A 1 205 ? -7.650 -9.991 -0.321 1.00 93.56 205 ILE A O 1
ATOM 1770 N N . ASN A 1 206 ? -7.960 -8.135 -1.537 1.00 94.25 206 ASN A N 1
ATOM 1771 C CA . ASN A 1 206 ? -6.537 -7.880 -1.807 1.00 94.25 206 ASN A CA 1
ATOM 1772 C C . ASN A 1 206 ? -5.921 -6.806 -0.898 1.00 94.25 206 ASN A C 1
ATOM 1774 O O . ASN A 1 206 ? -4.826 -6.320 -1.173 1.00 94.25 206 ASN A O 1
ATOM 1778 N N . SER A 1 207 ? -6.603 -6.435 0.188 1.00 95.56 207 SER A N 1
ATOM 1779 C CA . SER A 1 207 ? -6.101 -5.444 1.142 1.00 95.56 207 SER A CA 1
ATOM 1780 C C . SER A 1 207 ? -4.764 -5.871 1.741 1.00 95.56 207 SER A C 1
ATOM 1782 O O . SER A 1 207 ? -4.611 -7.015 2.178 1.00 95.56 207 SER A O 1
ATOM 1784 N N . LEU A 1 208 ? -3.807 -4.943 1.819 1.00 97.12 208 LEU A N 1
ATOM 1785 C CA . LEU A 1 208 ? -2.498 -5.209 2.419 1.00 97.12 208 LEU A CA 1
ATOM 1786 C C . LEU A 1 208 ? -2.587 -5.542 3.917 1.00 97.12 208 LEU A C 1
ATOM 1788 O O . LEU A 1 208 ? -1.754 -6.282 4.427 1.00 97.12 208 LEU A O 1
ATOM 1792 N N . TYR A 1 209 ? -3.618 -5.077 4.627 1.00 97.50 209 TYR A N 1
ATOM 1793 C CA . TYR A 1 209 ? -3.744 -5.304 6.073 1.00 97.50 209 TYR A CA 1
ATOM 1794 C C . TYR A 1 209 ? -3.934 -6.776 6.481 1.00 97.50 209 TYR A C 1
ATOM 1796 O O . TYR A 1 209 ? -3.856 -7.084 7.666 1.00 97.50 209 TYR A O 1
ATOM 1804 N N . GLN A 1 210 ? -4.166 -7.703 5.547 1.00 96.38 210 GLN A N 1
ATOM 1805 C CA . GLN A 1 210 ? -4.297 -9.130 5.876 1.00 96.38 210 GLN A CA 1
ATOM 1806 C C . GLN A 1 210 ? -2.953 -9.845 6.139 1.00 96.38 210 GLN A C 1
ATOM 1808 O O . GLN A 1 210 ? -2.939 -10.941 6.716 1.00 96.38 210 GLN A O 1
ATOM 1813 N N . TYR A 1 211 ? -1.834 -9.248 5.714 1.00 97.50 211 TYR A N 1
ATOM 1814 C CA . TYR A 1 211 ? -0.506 -9.865 5.748 1.00 97.50 211 TYR A CA 1
ATOM 1815 C C . TYR A 1 211 ? 0.285 -9.476 7.005 1.00 97.50 211 TYR A C 1
ATOM 1817 O O . TYR A 1 211 ? 0.202 -8.343 7.473 1.00 97.50 211 TYR A O 1
ATOM 1825 N N . ASP A 1 212 ? 1.043 -10.425 7.563 1.00 97.06 212 ASP A N 1
ATOM 1826 C CA . ASP A 1 212 ? 1.759 -10.240 8.837 1.00 97.06 212 ASP A CA 1
ATOM 1827 C C . ASP A 1 212 ? 2.886 -9.210 8.738 1.00 97.06 212 ASP A C 1
ATOM 1829 O O . ASP A 1 212 ? 2.953 -8.298 9.555 1.00 97.06 212 ASP A O 1
ATOM 1833 N N . ASP A 1 213 ? 3.697 -9.293 7.687 1.00 96.44 213 ASP A N 1
ATOM 1834 C CA . ASP A 1 213 ? 4.768 -8.338 7.378 1.00 96.44 213 ASP A CA 1
ATOM 1835 C C . ASP A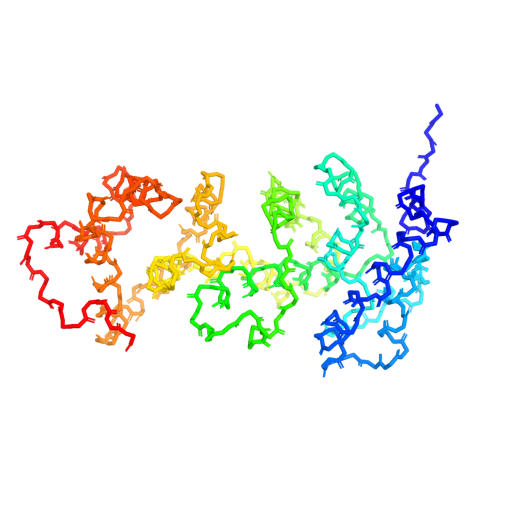 1 213 ? 4.257 -6.893 7.228 1.00 96.44 213 ASP A C 1
ATOM 1837 O O . ASP A 1 213 ? 4.904 -5.942 7.670 1.00 96.44 213 ASP A O 1
ATOM 1841 N N . VAL A 1 214 ? 3.062 -6.712 6.662 1.00 97.50 214 VAL A N 1
ATOM 1842 C CA . VAL A 1 214 ? 2.406 -5.401 6.581 1.00 97.50 214 VAL A CA 1
ATOM 1843 C C . VAL A 1 214 ? 2.016 -4.895 7.969 1.00 97.50 214 VAL A C 1
ATOM 1845 O O . VAL A 1 214 ? 2.236 -3.721 8.272 1.00 97.50 214 VAL A O 1
ATOM 1848 N N . LEU A 1 215 ? 1.434 -5.746 8.820 1.00 97.81 215 LEU A N 1
ATOM 1849 C CA . LEU A 1 215 ? 1.050 -5.358 10.182 1.00 97.81 215 LEU A CA 1
ATOM 1850 C C . LEU A 1 215 ? 2.273 -5.045 11.048 1.00 97.81 215 LEU A C 1
ATOM 1852 O O . LEU A 1 215 ? 2.252 -4.064 11.791 1.00 97.81 215 LEU A O 1
ATOM 1856 N N . GLU A 1 216 ? 3.343 -5.824 10.913 1.00 96.44 216 GLU A N 1
ATOM 1857 C CA . GLU A 1 216 ? 4.630 -5.558 11.554 1.00 96.44 216 GLU A CA 1
ATOM 1858 C C . GLU A 1 216 ? 5.187 -4.201 11.118 1.00 96.44 216 GLU A C 1
ATOM 1860 O O . GLU A 1 216 ? 5.527 -3.375 11.967 1.00 96.44 216 GLU A O 1
ATOM 1865 N N . TRP A 1 217 ? 5.187 -3.907 9.814 1.00 95.94 217 TRP A N 1
ATOM 1866 C CA . TRP A 1 217 ? 5.589 -2.594 9.315 1.00 95.94 217 TRP A CA 1
ATOM 1867 C C . TRP A 1 217 ? 4.718 -1.462 9.876 1.00 95.94 217 TRP A C 1
ATOM 1869 O O . TRP A 1 217 ? 5.265 -0.443 10.302 1.00 95.94 217 TRP A O 1
ATOM 1879 N N . CYS A 1 218 ? 3.394 -1.632 9.959 1.00 96.81 218 CYS A N 1
ATOM 1880 C CA . CYS A 1 218 ? 2.501 -0.620 10.537 1.00 96.81 218 CYS A CA 1
ATOM 1881 C C . CYS A 1 218 ? 2.930 -0.231 11.962 1.00 96.81 218 CYS A C 1
ATOM 1883 O O . CYS A 1 218 ? 2.903 0.951 12.309 1.00 96.81 218 CYS A O 1
ATOM 1885 N N . LEU A 1 219 ? 3.374 -1.196 12.777 1.00 96.19 219 LEU A N 1
ATOM 1886 C CA . LEU A 1 219 ? 3.885 -0.937 14.128 1.00 96.19 219 LEU A CA 1
ATOM 1887 C C . LEU A 1 219 ? 5.179 -0.113 14.111 1.00 96.19 219 LEU A C 1
ATOM 1889 O O . LEU A 1 219 ? 5.360 0.744 14.972 1.00 96.19 219 LEU A O 1
ATOM 1893 N N . THR A 1 220 ? 6.045 -0.293 13.109 1.00 94.31 220 THR A N 1
ATOM 1894 C CA . THR A 1 220 ? 7.270 0.520 12.968 1.00 94.31 220 THR A CA 1
ATOM 1895 C C . THR A 1 220 ? 6.987 1.998 12.682 1.00 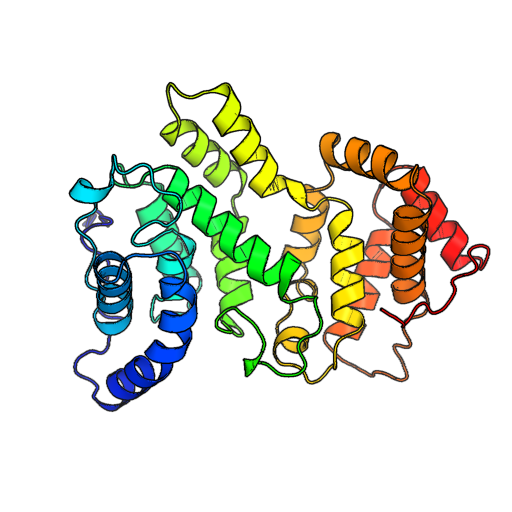94.31 220 THR A C 1
ATOM 1897 O O . THR A 1 220 ? 7.839 2.844 12.944 1.00 94.31 220 THR A O 1
ATOM 1900 N N . THR A 1 221 ? 5.787 2.331 12.189 1.00 94.94 221 THR A N 1
ATOM 1901 C CA . THR A 1 221 ? 5.377 3.725 11.946 1.00 94.94 221 THR A CA 1
ATOM 1902 C C . THR A 1 221 ? 4.910 4.447 13.212 1.00 94.94 221 THR A C 1
ATOM 1904 O O . THR A 1 221 ? 4.731 5.661 13.189 1.00 94.94 221 THR A O 1
ATOM 1907 N N . MET A 1 222 ? 4.730 3.738 14.332 1.00 95.19 222 MET A N 1
ATOM 1908 C CA . MET A 1 222 ? 4.289 4.312 15.608 1.00 95.19 222 MET A CA 1
ATOM 1909 C C . MET A 1 222 ? 5.467 4.948 16.354 1.00 95.19 222 MET A C 1
ATOM 1911 O O . MET A 1 222 ? 5.946 4.448 17.368 1.00 95.19 222 MET A O 1
ATOM 1915 N N . THR A 1 223 ? 5.972 6.050 15.805 1.00 93.56 223 THR A N 1
ATOM 1916 C CA . THR A 1 223 ? 7.094 6.815 16.361 1.00 93.56 223 THR A CA 1
ATOM 1917 C C . THR A 1 223 ? 6.613 7.891 17.332 1.00 93.56 223 THR A C 1
ATOM 1919 O O . THR A 1 223 ? 5.445 8.281 17.305 1.00 93.56 223 THR A O 1
ATOM 1922 N N . ILE A 1 224 ? 7.532 8.468 18.118 1.00 92.69 224 ILE A N 1
ATOM 1923 C CA . ILE A 1 224 ? 7.248 9.605 19.015 1.00 92.69 224 ILE A CA 1
ATOM 1924 C C . ILE A 1 224 ? 6.542 10.774 18.302 1.00 92.69 224 ILE A C 1
ATOM 1926 O O . ILE A 1 224 ? 5.742 11.496 18.899 1.00 92.69 224 ILE A O 1
ATOM 1930 N N . ASN A 1 225 ? 6.800 10.967 17.004 1.00 91.25 225 ASN A N 1
ATOM 1931 C CA . ASN A 1 225 ? 6.120 11.989 16.211 1.00 91.25 225 ASN A CA 1
ATOM 1932 C C . ASN A 1 225 ? 4.636 11.650 16.046 1.00 91.25 225 ASN A C 1
ATOM 1934 O O . ASN A 1 225 ? 3.778 12.481 16.345 1.00 91.25 225 ASN A O 1
ATOM 1938 N N . THR A 1 226 ? 4.330 10.415 15.650 1.00 93.75 226 THR A N 1
ATOM 1939 C CA . THR A 1 226 ? 2.946 9.953 15.476 1.00 93.75 226 THR A CA 1
ATOM 1940 C C . THR A 1 226 ? 2.193 9.805 16.800 1.00 93.75 226 THR A C 1
ATOM 1942 O O . THR A 1 226 ? 0.981 10.003 16.841 1.00 93.75 226 THR A O 1
ATOM 1945 N N . GLU A 1 227 ? 2.892 9.542 17.908 1.00 95.12 227 GLU A N 1
ATOM 1946 C CA . GLU A 1 227 ? 2.320 9.595 19.258 1.00 95.12 227 GLU A CA 1
ATOM 1947 C C . GLU A 1 227 ? 1.878 11.021 19.606 1.00 95.12 227 GLU A C 1
ATOM 1949 O O . GLU A 1 227 ? 0.741 11.250 20.021 1.00 95.12 227 GLU A O 1
ATOM 1954 N N . ASN A 1 228 ? 2.734 12.015 19.354 1.00 93.56 228 ASN A N 1
ATOM 1955 C CA . ASN A 1 228 ? 2.384 13.423 19.543 1.00 93.56 228 ASN A CA 1
ATOM 1956 C C . ASN A 1 228 ? 1.201 13.853 18.659 1.00 93.56 228 ASN A C 1
ATOM 1958 O O . ASN A 1 228 ? 0.346 14.632 19.094 1.00 93.56 228 ASN A O 1
ATOM 1962 N N . GLU A 1 229 ? 1.135 13.363 17.422 1.00 93.12 229 GLU A N 1
ATOM 1963 C CA . GLU A 1 229 ? -0.005 13.582 16.527 1.00 93.12 229 GLU A CA 1
ATOM 1964 C C . GLU A 1 229 ? -1.281 12.924 17.051 1.00 93.12 229 GLU A C 1
ATOM 1966 O O . GLU A 1 229 ? -2.334 13.567 17.051 1.00 93.12 229 GLU A O 1
ATOM 1971 N N . LEU A 1 230 ? -1.193 11.699 17.575 1.00 96.06 230 LEU A N 1
ATOM 1972 C CA . LEU A 1 230 ? -2.308 11.033 18.238 1.00 96.06 230 LEU A CA 1
ATOM 1973 C C . LEU A 1 230 ? -2.799 11.860 19.432 1.00 96.06 230 LEU A C 1
ATOM 1975 O O . LEU A 1 230 ? -3.985 12.176 19.485 1.00 96.06 230 LEU A O 1
ATOM 1979 N N . HIS A 1 231 ? -1.924 12.284 20.348 1.00 95.88 231 HIS A N 1
ATOM 1980 C CA . HIS A 1 231 ? -2.331 13.094 21.503 1.00 95.88 231 HIS A CA 1
ATOM 1981 C C . HIS A 1 231 ? -3.026 14.393 21.084 1.00 95.88 231 HIS A C 1
ATOM 1983 O O . HIS A 1 231 ? -4.026 14.788 21.684 1.00 95.88 231 HIS A O 1
ATOM 1989 N N . LYS A 1 232 ? -2.531 15.068 20.037 1.00 94.56 232 LYS A N 1
ATOM 1990 C CA . LYS A 1 232 ? -3.203 16.249 19.467 1.00 94.56 232 LYS A CA 1
ATOM 1991 C C . LYS A 1 232 ? -4.570 15.883 18.890 1.00 94.56 232 LYS A C 1
ATOM 1993 O O . LYS A 1 232 ? -5.539 16.598 19.128 1.00 94.56 232 LYS A O 1
ATOM 1998 N N . SER A 1 233 ? -4.650 14.769 18.170 1.00 93.12 233 SER A N 1
ATOM 1999 C CA . SER A 1 233 ? -5.870 14.270 17.541 1.00 93.12 233 SER A CA 1
ATOM 2000 C C . SER A 1 233 ? -6.955 13.939 18.572 1.00 93.12 233 SER A C 1
ATOM 2002 O O . SER A 1 233 ? -8.091 14.396 18.431 1.00 93.12 233 SER A O 1
ATOM 2004 N N . LEU A 1 234 ? -6.600 13.247 19.660 1.00 95.12 234 LEU A N 1
ATOM 2005 C CA . LEU A 1 234 ? -7.520 12.832 20.726 1.00 95.12 234 LEU A CA 1
ATOM 2006 C C . LEU A 1 234 ? -8.125 14.002 21.519 1.00 95.12 234 LEU A C 1
ATOM 2008 O O . LEU A 1 234 ? -9.176 13.835 22.133 1.00 95.12 234 LEU A O 1
ATOM 2012 N N . LYS A 1 235 ? -7.531 15.204 21.467 1.00 93.69 235 LYS A N 1
ATOM 2013 C CA . LYS A 1 235 ? -8.145 16.422 22.035 1.00 93.69 235 LYS A CA 1
ATOM 2014 C C . LYS A 1 235 ? -9.419 16.834 21.297 1.00 93.69 235 LYS A C 1
ATOM 2016 O O . LYS A 1 235 ? -10.240 17.563 21.847 1.00 93.69 235 LYS A O 1
ATOM 2021 N N . THR A 1 236 ? -9.590 16.390 20.052 1.00 93.31 236 THR A N 1
ATOM 2022 C CA . THR A 1 236 ? -10.816 16.627 19.291 1.00 93.31 236 THR A CA 1
ATOM 2023 C C . THR A 1 236 ? -11.814 15.503 19.555 1.00 93.31 236 THR A C 1
ATOM 2025 O O . THR A 1 236 ? -11.514 14.320 19.391 1.00 93.31 236 THR A O 1
ATOM 2028 N N . SER A 1 237 ? -13.041 15.865 19.934 1.00 91.50 237 SER A N 1
ATOM 2029 C CA . SER A 1 237 ? -14.084 14.878 20.244 1.00 91.50 237 SER A CA 1
ATOM 2030 C C . SER A 1 237 ? -14.463 14.005 19.043 1.00 91.50 237 SER A C 1
ATOM 2032 O O . SER A 1 237 ? -14.942 12.890 19.229 1.00 91.50 237 SER A O 1
ATOM 2034 N N . ILE A 1 238 ? -14.246 14.495 17.819 1.00 93.50 238 ILE A N 1
ATOM 2035 C CA . ILE A 1 238 ? -14.494 13.755 16.578 1.00 93.50 238 ILE A CA 1
ATOM 2036 C C . ILE A 1 238 ? -13.475 12.624 16.432 1.00 93.50 238 ILE A C 1
ATOM 2038 O O . ILE A 1 238 ? -13.875 11.467 16.342 1.00 93.50 238 ILE A O 1
ATOM 2042 N N . ASN A 1 239 ? -12.173 12.921 16.475 1.00 93.69 239 ASN A N 1
ATOM 2043 C CA . ASN A 1 239 ? -11.161 11.889 16.246 1.00 93.69 239 ASN A CA 1
ATOM 2044 C C . ASN A 1 239 ? -11.115 10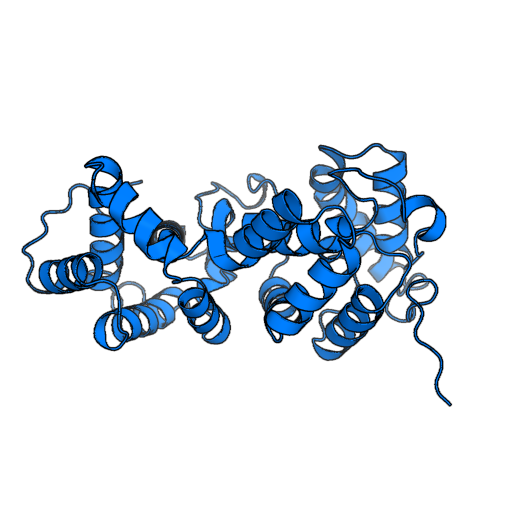.872 17.387 1.00 93.69 239 ASN A C 1
ATOM 2046 O O . ASN A 1 239 ? -10.969 9.682 17.120 1.00 93.69 239 ASN A O 1
ATOM 2050 N N . LEU A 1 240 ? -11.316 11.308 18.638 1.00 95.75 240 LEU A N 1
ATOM 2051 C CA . LEU A 1 240 ? -11.475 10.393 19.771 1.00 95.75 240 LEU A CA 1
ATOM 2052 C C . LEU A 1 240 ? -12.571 9.352 19.493 1.00 95.75 240 LEU A C 1
ATOM 2054 O O . LEU A 1 240 ? -12.334 8.154 19.630 1.00 95.75 240 LEU A O 1
ATOM 2058 N N . LYS A 1 241 ? -13.746 9.796 19.029 1.00 95.75 241 LYS A N 1
ATOM 2059 C CA . LYS A 1 241 ? -14.858 8.900 18.680 1.00 95.75 241 LYS A CA 1
ATOM 2060 C C . LYS A 1 241 ? -14.520 7.966 17.523 1.00 95.75 241 LYS A C 1
ATOM 2062 O O . LYS A 1 241 ? -14.964 6.824 17.534 1.00 95.75 241 LYS A O 1
ATOM 2067 N N . GLU A 1 242 ? -13.754 8.414 16.532 1.00 96.25 242 GLU A N 1
ATOM 2068 C CA . GLU A 1 242 ? -13.348 7.550 15.416 1.00 96.25 242 GLU A CA 1
ATOM 2069 C C . GLU A 1 242 ? -12.380 6.445 15.856 1.00 96.25 242 GLU A C 1
ATOM 2071 O O . GLU A 1 242 ? -12.546 5.295 15.447 1.00 96.25 242 GLU A O 1
ATOM 2076 N N . TYR A 1 243 ? -11.439 6.743 16.756 1.00 97.50 243 TYR A N 1
ATOM 2077 C CA . TYR A 1 243 ? -10.585 5.715 17.358 1.00 97.50 243 TYR A CA 1
ATOM 2078 C C . TYR A 1 243 ? -11.387 4.734 18.214 1.00 97.50 243 TYR A C 1
ATOM 2080 O O . TYR A 1 243 ? -11.234 3.523 18.068 1.00 97.50 243 TYR A O 1
ATOM 2088 N N . GLN A 1 244 ? -12.305 5.238 19.038 1.00 97.44 244 GLN A N 1
ATOM 2089 C CA . GLN A 1 244 ? -13.224 4.406 19.817 1.00 97.44 244 GLN A CA 1
ATOM 2090 C C . GLN A 1 244 ? -14.065 3.487 18.923 1.00 97.44 244 GLN A C 1
ATOM 2092 O O . GLN A 1 244 ? -14.179 2.296 19.199 1.00 97.44 244 GLN A O 1
ATOM 2097 N N . LYS A 1 245 ? -14.597 4.001 17.805 1.00 97.62 245 LYS A N 1
ATOM 2098 C CA . LYS A 1 245 ? -15.303 3.189 16.804 1.00 97.62 245 LYS A CA 1
ATOM 2099 C C . LYS A 1 245 ? -14.411 2.110 16.203 1.00 97.62 245 LYS A C 1
ATOM 2101 O O . LYS A 1 245 ? -14.890 0.997 16.007 1.00 97.62 245 LYS A O 1
ATOM 2106 N N . ALA A 1 246 ? -13.156 2.423 15.882 1.00 98.06 246 ALA A N 1
ATOM 2107 C CA . ALA A 1 246 ? -12.224 1.450 15.314 1.00 98.06 246 ALA A CA 1
ATOM 2108 C C . ALA A 1 246 ? -11.979 0.290 16.278 1.00 98.06 246 ALA A C 1
ATOM 2110 O O . ALA A 1 246 ? -12.216 -0.862 15.918 1.00 98.06 246 ALA A O 1
ATOM 2111 N N . LEU A 1 247 ? -11.618 0.606 17.522 1.00 98.56 247 LEU A N 1
ATOM 2112 C CA . LEU A 1 247 ? -11.383 -0.384 18.571 1.00 98.56 247 LEU A CA 1
ATOM 2113 C C . LEU A 1 247 ? -12.640 -1.212 18.865 1.00 98.56 247 LEU A C 1
ATOM 2115 O O . LEU A 1 247 ? -12.563 -2.438 18.933 1.00 98.56 247 LEU A O 1
ATOM 2119 N N . TYR A 1 248 ? -13.808 -0.567 18.933 1.00 98.38 248 TYR A N 1
ATOM 2120 C CA . TYR A 1 248 ? -15.091 -1.253 19.080 1.00 98.38 248 TYR A CA 1
ATOM 2121 C C . TYR A 1 248 ? -15.343 -2.244 17.939 1.00 98.38 248 TYR A C 1
ATOM 2123 O O . TYR A 1 248 ? -15.696 -3.393 18.194 1.00 98.38 248 TYR A O 1
ATOM 2131 N N . CYS A 1 249 ? -15.135 -1.830 16.683 1.00 97.94 249 CYS A N 1
ATOM 2132 C CA . CYS A 1 249 ? -15.318 -2.710 15.527 1.00 97.94 249 CYS A CA 1
ATOM 2133 C C . CYS A 1 249 ? -14.374 -3.911 15.586 1.00 97.94 249 CYS A C 1
ATOM 2135 O O . CYS A 1 249 ? -14.802 -5.021 15.298 1.00 97.94 249 CYS A O 1
ATOM 2137 N N . PHE A 1 250 ? -13.113 -3.719 15.983 1.00 98.44 250 PHE A N 1
ATOM 2138 C CA . PHE A 1 250 ? -12.168 -4.827 16.116 1.00 98.44 250 PHE A CA 1
ATOM 2139 C C . PHE A 1 250 ? -12.597 -5.811 17.200 1.00 98.44 250 PHE A C 1
ATOM 2141 O O . PHE A 1 250 ? -12.593 -7.020 16.961 1.00 98.44 250 PHE A O 1
ATOM 2148 N N . TYR A 1 251 ? -13.002 -5.320 18.373 1.00 98.25 251 TYR A N 1
ATOM 2149 C CA . TYR A 1 251 ? -13.403 -6.177 19.487 1.00 98.25 251 TYR A CA 1
ATOM 2150 C C . TYR A 1 251 ? -14.716 -6.923 19.221 1.00 98.25 251 TYR A C 1
ATOM 2152 O O . TYR A 1 251 ? -14.797 -8.120 19.475 1.00 98.25 251 TYR A O 1
ATOM 2160 N N . HIS A 1 252 ? -15.715 -6.249 18.649 1.00 97.50 252 HIS A N 1
ATOM 2161 C CA . HIS A 1 252 ? -17.050 -6.810 18.423 1.00 97.50 252 HIS A CA 1
ATOM 2162 C C . HIS A 1 252 ? -17.266 -7.389 17.019 1.00 97.50 252 HIS A C 1
ATOM 2164 O O . HIS A 1 252 ? -18.395 -7.729 16.674 1.00 97.50 252 HIS A O 1
ATOM 2170 N N . PHE A 1 253 ? -16.218 -7.501 16.195 1.00 97.81 253 PHE A N 1
ATOM 2171 C CA . PHE A 1 253 ? -16.326 -8.181 14.904 1.00 97.81 253 PHE A CA 1
ATOM 2172 C C . PHE A 1 253 ? -16.790 -9.631 15.100 1.00 97.81 253 PHE A C 1
ATOM 2174 O O . PHE A 1 253 ? -16.152 -10.397 15.832 1.00 97.81 253 PHE A O 1
ATOM 2181 N N . ASP A 1 254 ? -17.891 -9.981 14.439 1.00 96.69 254 ASP A N 1
ATOM 2182 C CA . ASP A 1 254 ? -18.547 -11.284 14.528 1.00 96.69 254 ASP A CA 1
ATOM 2183 C C . ASP A 1 254 ? -17.860 -12.287 13.591 1.00 96.69 254 ASP A C 1
ATOM 2185 O O . ASP A 1 254 ? -18.183 -12.410 12.408 1.00 96.69 254 ASP A O 1
ATOM 2189 N N . ILE A 1 255 ? -16.843 -12.957 14.134 1.00 96.81 255 ILE A N 1
ATOM 2190 C CA . ILE A 1 255 ? -16.017 -13.928 13.407 1.00 96.81 255 ILE A CA 1
ATOM 2191 C C . ILE A 1 255 ? -16.828 -15.169 13.021 1.00 96.81 255 ILE A C 1
ATOM 2193 O O . ILE A 1 255 ? -16.620 -15.716 11.941 1.00 96.81 255 ILE A O 1
ATOM 2197 N N . GLU A 1 256 ? -17.756 -15.603 13.877 1.00 96.62 256 GLU A N 1
ATOM 2198 C CA . GLU A 1 256 ? -18.564 -16.803 13.640 1.00 96.62 256 GLU A CA 1
ATOM 2199 C C . GLU A 1 256 ? -19.514 -16.598 12.463 1.00 96.62 256 GLU A C 1
ATOM 2201 O O . GLU A 1 256 ? -19.615 -17.457 11.588 1.00 96.62 256 GLU A O 1
ATOM 2206 N N . LYS A 1 257 ? -20.167 -15.433 12.407 1.00 96.75 257 LYS A N 1
ATOM 2207 C CA . LYS A 1 257 ? -21.068 -15.086 11.308 1.00 96.75 257 LYS A CA 1
ATOM 2208 C C . LYS A 1 257 ? -20.344 -14.885 9.977 1.00 96.75 257 LYS A C 1
ATOM 2210 O O . LYS A 1 257 ? -20.900 -15.220 8.935 1.00 96.75 257 LYS A O 1
ATOM 2215 N N . GLU A 1 258 ? -19.153 -14.292 9.999 1.00 96.00 258 GLU A N 1
ATOM 2216 C CA . GLU A 1 258 ? -18.354 -14.038 8.793 1.00 96.00 258 GLU A CA 1
ATOM 2217 C C . GLU A 1 258 ? -17.717 -15.326 8.236 1.00 96.00 258 GLU A C 1
ATOM 2219 O O . GLU A 1 258 ? -17.600 -15.474 7.020 1.00 96.00 258 GLU A O 1
ATOM 2224 N N . GLY A 1 259 ? -17.322 -16.263 9.103 1.00 96.56 259 GLY A N 1
ATOM 2225 C CA . GLY A 1 259 ? -16.608 -17.480 8.716 1.00 96.56 259 GLY A CA 1
ATOM 2226 C C . GLY A 1 259 ? -15.109 -17.259 8.469 1.00 96.56 259 GLY A C 1
ATOM 2227 O O . GLY A 1 259 ? -14.531 -16.235 8.834 1.00 96.56 259 GLY A O 1
ATOM 2228 N N . ASP A 1 260 ? -14.435 -18.242 7.869 1.00 95.94 260 ASP A N 1
ATOM 2229 C CA . ASP A 1 260 ? -12.996 -18.147 7.586 1.00 95.94 260 ASP A CA 1
ATOM 2230 C C . ASP A 1 260 ? -12.728 -17.279 6.345 1.00 95.94 260 ASP A C 1
ATOM 2232 O O . ASP A 1 260 ? -12.902 -17.715 5.206 1.00 95.94 260 ASP A O 1
ATOM 2236 N N . THR A 1 261 ? -12.298 -16.037 6.572 1.00 96.50 261 THR A N 1
ATOM 2237 C CA . THR A 1 261 ? -11.965 -15.049 5.541 1.00 96.50 261 THR A CA 1
ATOM 2238 C C . THR A 1 261 ? -10.662 -14.333 5.896 1.00 96.50 261 THR A C 1
ATOM 2240 O O . THR A 1 261 ? -10.171 -14.393 7.028 1.00 96.50 261 THR A O 1
ATOM 2243 N N . CYS A 1 262 ? -10.083 -13.588 4.949 1.00 96.12 262 CYS A N 1
ATOM 2244 C CA . CYS A 1 262 ? -8.916 -12.749 5.245 1.00 96.12 262 CYS A CA 1
ATOM 2245 C C . CYS A 1 262 ? -9.201 -11.735 6.372 1.00 96.12 262 CYS A C 1
ATOM 2247 O O . CYS A 1 262 ? -8.307 -11.427 7.164 1.00 96.12 262 CYS A O 1
ATOM 2249 N N . ARG A 1 263 ? -10.455 -11.274 6.503 1.00 97.38 263 ARG A N 1
ATOM 2250 C CA . ARG A 1 263 ? -10.885 -10.333 7.544 1.00 97.38 263 ARG A CA 1
ATOM 2251 C C . ARG A 1 263 ? -10.917 -10.983 8.921 1.00 97.38 263 ARG A C 1
ATOM 2253 O O . ARG A 1 263 ? -10.395 -10.388 9.858 1.00 97.38 263 ARG A O 1
ATOM 2260 N N . THR A 1 264 ? -11.453 -12.196 9.067 1.00 97.88 264 THR A N 1
ATOM 2261 C CA . THR A 1 264 ? -11.462 -12.876 10.377 1.00 97.88 264 THR A CA 1
ATOM 2262 C C . THR A 1 264 ? -10.061 -13.246 10.842 1.00 97.88 264 THR A C 1
ATOM 2264 O O . THR A 1 264 ? -9.717 -13.001 12.000 1.00 97.88 264 THR A O 1
ATOM 2267 N N . ARG A 1 265 ? -9.198 -13.708 9.929 1.00 97.75 265 ARG A N 1
ATOM 2268 C CA . ARG A 1 265 ? -7.769 -13.927 10.218 1.00 97.75 265 ARG A CA 1
ATOM 2269 C C . ARG A 1 265 ? -7.073 -12.639 10.656 1.00 97.75 265 ARG A C 1
ATOM 2271 O O . ARG A 1 265 ? -6.345 -12.652 11.646 1.00 97.75 265 ARG A O 1
ATOM 2278 N N . PHE A 1 266 ? -7.326 -11.523 9.972 1.00 98.31 266 PHE A N 1
ATOM 2279 C CA . PHE A 1 266 ? -6.844 -10.210 10.400 1.00 98.31 266 PHE A CA 1
ATOM 2280 C C . PHE A 1 266 ? -7.367 -9.821 11.789 1.00 98.31 266 PHE A C 1
ATOM 2282 O O . PHE A 1 266 ? -6.584 -9.368 12.618 1.00 98.31 266 PHE A O 1
ATOM 2289 N N . ILE A 1 267 ? -8.657 -10.024 12.079 1.00 98.50 267 ILE A N 1
ATOM 2290 C CA . ILE A 1 267 ? -9.241 -9.685 13.383 1.00 98.50 267 ILE A CA 1
ATOM 2291 C C . ILE A 1 267 ? -8.537 -10.429 14.522 1.00 98.50 267 ILE A C 1
ATOM 2293 O O . ILE A 1 267 ? -8.238 -9.824 15.552 1.00 98.50 267 ILE A O 1
ATOM 2297 N N . HIS A 1 268 ? -8.220 -11.713 14.345 1.00 98.31 268 HIS A N 1
ATOM 2298 C CA . HIS A 1 268 ? -7.433 -12.451 15.335 1.00 98.31 268 HIS A CA 1
ATOM 2299 C C . HIS A 1 268 ? -6.062 -11.806 15.575 1.00 98.31 268 HIS A C 1
ATOM 2301 O O . HIS A 1 268 ? -5.664 -11.613 16.725 1.00 98.31 268 HIS A O 1
ATOM 2307 N N . LYS A 1 269 ? -5.368 -11.417 14.500 1.00 98.25 269 LYS A N 1
ATOM 2308 C CA . LYS A 1 269 ? -4.047 -10.777 14.570 1.00 98.25 269 LYS A CA 1
ATOM 2309 C C . LYS A 1 269 ? -4.110 -9.406 15.238 1.00 98.25 269 LYS A C 1
ATOM 2311 O O . LYS A 1 269 ? -3.345 -9.148 16.162 1.00 98.25 269 LYS A O 1
ATOM 2316 N N . ILE A 1 270 ? -5.035 -8.538 14.825 1.00 98.44 270 ILE A N 1
ATOM 2317 C CA . ILE A 1 270 ? -5.109 -7.172 15.354 1.00 98.44 270 ILE A CA 1
ATOM 2318 C C . ILE A 1 270 ? -5.548 -7.148 16.818 1.00 98.44 270 ILE A C 1
ATOM 2320 O O . ILE A 1 270 ? -5.023 -6.345 17.580 1.00 98.44 270 ILE A O 1
ATOM 2324 N N . ARG A 1 271 ? -6.440 -8.056 17.249 1.00 98.62 271 ARG A N 1
ATOM 2325 C CA . ARG A 1 271 ? -6.788 -8.213 18.673 1.00 98.62 271 ARG A CA 1
ATOM 2326 C C . ARG A 1 271 ? -5.557 -8.594 19.493 1.00 98.62 271 ARG A C 1
ATOM 2328 O O . ARG A 1 271 ? -5.271 -7.937 20.487 1.00 98.62 271 ARG A O 1
ATOM 2335 N N . LYS A 1 272 ? -4.783 -9.578 19.022 1.00 98.38 272 LYS A N 1
ATOM 2336 C CA . LYS A 1 272 ? -3.530 -9.993 19.665 1.00 98.38 272 LYS A CA 1
ATOM 2337 C C . LYS A 1 272 ? -2.520 -8.844 19.748 1.00 98.38 272 LYS A C 1
ATOM 2339 O O . LYS A 1 272 ? -1.981 -8.590 20.818 1.00 98.38 272 LYS A O 1
ATOM 2344 N N . ILE A 1 273 ? -2.312 -8.114 18.650 1.00 98.38 273 ILE A N 1
ATOM 2345 C CA . ILE A 1 273 ? -1.451 -6.922 18.614 1.00 98.38 273 ILE A CA 1
ATOM 2346 C C . ILE A 1 273 ? -1.916 -5.891 19.649 1.00 98.38 273 ILE A C 1
ATOM 2348 O O . ILE A 1 273 ? -1.109 -5.402 20.435 1.00 98.38 273 ILE A O 1
ATOM 2352 N N . LEU A 1 274 ? -3.216 -5.583 19.689 1.00 98.44 274 LEU A N 1
ATOM 2353 C CA . LEU A 1 274 ? -3.789 -4.627 20.636 1.00 98.44 274 LEU A CA 1
ATOM 2354 C C . LEU A 1 274 ? -3.639 -5.078 22.094 1.00 98.44 274 LEU A C 1
ATOM 2356 O O . LEU A 1 274 ? -3.460 -4.228 22.966 1.00 98.44 274 LEU A O 1
ATOM 2360 N N . ASP A 1 275 ? -3.678 -6.382 22.369 1.00 98.31 275 ASP A N 1
ATOM 2361 C CA . ASP A 1 275 ? -3.495 -6.954 23.704 1.00 98.31 275 ASP A CA 1
ATOM 2362 C C . ASP A 1 275 ? -2.026 -6.981 24.153 1.00 98.31 275 ASP A C 1
ATOM 2364 O O . ASP A 1 275 ? -1.733 -6.561 25.276 1.00 98.31 275 ASP A O 1
ATOM 2368 N N . GLU A 1 276 ? -1.109 -7.411 23.287 1.00 97.69 276 GLU A N 1
ATOM 2369 C CA . GLU A 1 276 ? 0.275 -7.741 23.654 1.00 97.69 276 GLU A CA 1
ATOM 2370 C C . GLU A 1 276 ? 1.276 -6.599 23.424 1.00 97.69 276 GLU A C 1
ATOM 2372 O O . GLU A 1 276 ? 2.265 -6.487 24.154 1.00 97.69 276 GLU A O 1
ATOM 2377 N N . CYS A 1 277 ? 1.051 -5.741 22.426 1.00 96.75 277 CYS A N 1
ATOM 2378 C CA . CYS A 1 277 ? 1.995 -4.676 22.098 1.00 96.75 277 CYS A CA 1
ATOM 2379 C C . CYS A 1 277 ? 1.877 -3.478 23.049 1.00 96.75 277 CYS A C 1
ATOM 2381 O O . CYS A 1 277 ? 0.829 -3.181 23.634 1.00 96.75 277 CYS A O 1
ATOM 2383 N N . LYS A 1 278 ? 2.991 -2.752 23.181 1.00 95.12 278 LYS A N 1
ATOM 2384 C CA . LYS A 1 278 ? 3.041 -1.480 23.904 1.00 95.12 278 LYS A CA 1
ATOM 2385 C C . LYS A 1 278 ? 2.547 -0.363 22.986 1.00 95.12 278 LYS A C 1
ATOM 2387 O O . LYS A 1 278 ? 3.102 -0.167 21.912 1.00 95.12 278 LYS A O 1
ATOM 2392 N N . PHE A 1 279 ? 1.547 0.376 23.451 1.00 97.06 279 PHE A N 1
ATOM 2393 C CA . PHE A 1 279 ? 1.049 1.608 22.837 1.00 97.06 279 PHE A CA 1
ATOM 2394 C C . PHE A 1 279 ? 1.095 2.735 23.865 1.00 97.06 279 PHE A C 1
ATOM 2396 O O . PHE A 1 279 ? 1.294 2.478 25.058 1.00 97.06 279 PHE A O 1
ATOM 2403 N N . VAL A 1 280 ? 0.850 3.971 23.426 1.00 96.94 280 VAL A N 1
ATOM 2404 C CA . VAL A 1 280 ? 0.683 5.082 24.369 1.00 96.94 280 VAL A CA 1
ATOM 2405 C C . VAL A 1 280 ? -0.458 4.790 25.356 1.00 96.94 280 VAL A C 1
ATOM 2407 O O . VAL A 1 280 ? -1.467 4.185 24.957 1.00 96.94 280 VAL A O 1
ATOM 2410 N N . PRO A 1 281 ? -0.329 5.200 26.633 1.00 97.38 281 PRO A N 1
ATOM 2411 C CA . PRO A 1 281 ? -1.270 4.827 27.689 1.00 97.38 281 PRO A CA 1
ATOM 2412 C C . PRO A 1 281 ? -2.733 5.123 27.355 1.00 97.38 281 PRO A C 1
ATOM 2414 O O . PRO A 1 281 ? -3.598 4.291 27.597 1.00 97.38 281 PRO A O 1
ATOM 2417 N N . GLU A 1 282 ? -3.018 6.270 26.746 1.00 96.44 282 GLU A N 1
ATOM 2418 C CA . GLU A 1 282 ? -4.369 6.704 26.394 1.00 96.44 282 GLU A CA 1
ATOM 2419 C C . GLU A 1 282 ? -4.997 5.799 25.334 1.00 96.44 282 GLU A C 1
ATOM 2421 O O . GLU A 1 282 ? -6.170 5.444 25.438 1.00 96.44 282 GLU A O 1
ATOM 2426 N N . PHE A 1 283 ? -4.219 5.383 24.331 1.00 97.75 283 PHE A N 1
ATOM 2427 C CA . PHE A 1 283 ? -4.698 4.461 23.304 1.00 97.75 283 PHE A CA 1
ATOM 2428 C C . PHE A 1 283 ? -4.948 3.069 23.879 1.00 97.75 283 PHE A C 1
ATOM 2430 O O . PHE A 1 283 ? -5.998 2.473 23.631 1.00 97.75 283 PHE A O 1
ATOM 2437 N N . LYS A 1 284 ? -4.021 2.577 24.708 1.00 97.94 284 LYS A N 1
ATOM 2438 C CA . LYS A 1 284 ? -4.173 1.290 25.393 1.00 97.94 284 LYS A CA 1
ATOM 2439 C C . LYS A 1 284 ? -5.377 1.299 26.336 1.00 97.94 284 LYS A C 1
ATOM 2441 O O . LYS A 1 284 ? -6.147 0.345 26.338 1.00 97.94 284 LYS A O 1
ATOM 2446 N N . GLN A 1 285 ? -5.597 2.390 27.068 1.00 98.06 285 GLN A N 1
ATOM 2447 C CA . GLN A 1 285 ? -6.755 2.541 27.944 1.00 98.06 285 GLN A CA 1
ATOM 2448 C C . GLN A 1 285 ? -8.069 2.497 27.156 1.00 98.06 285 GLN A C 1
ATOM 2450 O O . GLN A 1 285 ? -9.000 1.828 27.592 1.00 98.06 285 GLN A O 1
ATOM 2455 N N . MET A 1 286 ? -8.142 3.122 25.972 1.00 97.75 286 MET A N 1
ATOM 2456 C CA . MET A 1 286 ? -9.325 3.002 25.108 1.00 97.75 286 MET A CA 1
ATOM 2457 C C . MET A 1 286 ? -9.592 1.553 24.683 1.00 97.75 286 MET A C 1
ATOM 2459 O O . MET A 1 286 ? -10.750 1.139 24.609 1.00 97.75 286 MET A O 1
ATOM 2463 N N . TRP A 1 287 ? -8.545 0.772 24.403 1.00 98.50 287 TRP A N 1
ATOM 2464 C CA . TRP A 1 287 ? -8.701 -0.647 24.081 1.00 98.50 287 TRP A CA 1
ATOM 2465 C C . TRP A 1 287 ? -9.243 -1.441 25.274 1.00 98.50 287 TRP A C 1
ATOM 2467 O O . TRP A 1 287 ? -10.231 -2.161 25.133 1.00 98.50 287 TRP A O 1
ATOM 2477 N N . GLU A 1 288 ? -8.669 -1.258 26.463 1.00 98.50 288 GLU A N 1
ATOM 2478 C CA . GLU A 1 288 ? -9.147 -1.924 27.680 1.00 98.50 288 GLU A CA 1
ATOM 2479 C C . GLU A 1 288 ? -10.589 -1.524 28.026 1.00 98.50 288 GLU A C 1
ATOM 2481 O O . GLU A 1 288 ? -11.423 -2.388 28.298 1.00 98.50 288 GLU A O 1
ATOM 2486 N N . ASP A 1 289 ? -10.922 -0.235 27.932 1.00 98.31 289 ASP A N 1
ATOM 2487 C CA . ASP A 1 289 ? -12.273 0.277 28.174 1.00 98.31 289 ASP A CA 1
ATOM 2488 C C . ASP A 1 289 ? -13.290 -0.235 27.140 1.00 98.31 289 ASP A C 1
ATOM 2490 O O . ASP A 1 289 ? -14.459 -0.433 27.480 1.00 98.31 289 ASP A O 1
ATOM 2494 N N . THR A 1 290 ? -12.858 -0.502 25.901 1.00 97.75 290 THR A N 1
ATOM 2495 C CA . THR A 1 290 ? -13.688 -1.169 24.884 1.00 97.75 290 THR A CA 1
ATOM 2496 C C . THR A 1 290 ? -14.027 -2.594 25.319 1.00 97.75 290 THR A C 1
ATOM 2498 O O . THR A 1 290 ? -15.200 -2.963 25.318 1.00 97.75 290 THR A O 1
ATOM 2501 N N . LYS A 1 291 ? -13.029 -3.381 25.749 1.00 97.50 291 LYS A N 1
ATOM 2502 C CA . LYS A 1 291 ? -13.224 -4.784 26.159 1.00 97.50 291 LYS A CA 1
ATOM 2503 C C . LYS A 1 291 ? -14.192 -4.930 27.332 1.00 97.50 291 LYS A C 1
ATOM 2505 O O . LYS A 1 291 ? -14.979 -5.870 27.365 1.00 97.50 291 LYS A O 1
ATOM 2510 N N . VAL A 1 292 ? -14.152 -3.999 28.288 1.00 97.50 292 VAL A N 1
ATOM 2511 C CA . VAL A 1 292 ? -15.041 -4.018 29.465 1.00 97.50 292 VAL A CA 1
ATOM 2512 C C . VAL A 1 292 ? -16.360 -3.262 29.256 1.00 97.50 292 VAL A C 1
ATOM 2514 O O . VAL A 1 292 ? -17.109 -3.069 30.211 1.00 97.50 292 VAL A O 1
ATOM 2517 N N . GLY A 1 293 ? -16.651 -2.805 28.032 1.00 94.50 293 GLY A N 1
ATOM 2518 C CA . GLY A 1 293 ? -17.928 -2.173 27.687 1.00 94.50 293 GLY A CA 1
ATOM 2519 C C . GLY A 1 293 ? -18.145 -0.767 28.261 1.00 94.50 293 GLY A C 1
ATOM 2520 O O . GLY A 1 293 ? -19.286 -0.327 28.373 1.00 94.50 293 GLY A O 1
ATOM 2521 N N . LYS A 1 294 ? -17.081 -0.040 28.628 1.00 95.25 294 LYS A N 1
ATOM 2522 C CA . LYS A 1 294 ? -17.182 1.349 29.125 1.00 95.25 294 LYS A CA 1
ATOM 2523 C C . LYS A 1 294 ? -17.378 2.379 28.014 1.00 95.25 294 LYS A C 1
ATOM 2525 O O . LYS A 1 294 ? -17.793 3.503 28.288 1.00 95.25 294 LYS A O 1
ATOM 2530 N N . ILE A 1 295 ? -17.039 2.026 26.776 1.00 91.06 295 ILE A N 1
ATOM 2531 C CA . ILE A 1 295 ? -17.136 2.928 25.629 1.00 91.06 295 ILE A CA 1
ATOM 2532 C C . ILE A 1 295 ? -18.458 2.682 24.901 1.00 91.06 295 ILE A C 1
ATOM 2534 O O . ILE A 1 295 ? -18.602 1.700 24.176 1.00 91.06 295 ILE A O 1
ATOM 2538 N N . ASP A 1 296 ? -19.408 3.604 25.064 1.00 90.06 296 ASP A N 1
ATOM 2539 C CA . ASP A 1 296 ? -20.636 3.624 24.265 1.00 90.06 296 ASP A CA 1
ATOM 2540 C C . ASP A 1 296 ? -20.358 4.221 22.877 1.00 90.06 296 ASP A C 1
ATOM 2542 O O . ASP A 1 296 ? -20.043 5.408 22.731 1.00 90.06 296 ASP A O 1
ATOM 2546 N N . VAL A 1 297 ? -20.472 3.390 21.840 1.00 92.00 297 VAL A N 1
ATOM 2547 C CA . VAL A 1 297 ? -20.225 3.787 20.454 1.00 92.00 297 VAL A CA 1
ATOM 2548 C C . VAL A 1 297 ? -21.528 3.817 19.669 1.00 92.00 297 VAL A C 1
ATOM 2550 O O . VAL A 1 297 ? -22.151 2.796 19.387 1.00 92.00 297 VAL A O 1
ATOM 2553 N N . LYS A 1 298 ? -21.901 5.009 19.197 1.00 90.31 298 LYS A N 1
ATOM 2554 C CA . LYS A 1 298 ? -23.052 5.183 18.303 1.00 90.31 298 LYS A CA 1
ATOM 2555 C C . LYS A 1 298 ? -22.684 4.829 16.865 1.00 90.31 298 LYS A C 1
ATOM 2557 O O . LYS A 1 298 ? -21.744 5.397 16.310 1.00 90.31 298 LYS A O 1
ATOM 2562 N N . LYS A 1 299 ? -23.495 3.964 16.243 1.00 89.62 299 LYS A N 1
ATOM 2563 C CA . LYS A 1 299 ? -23.350 3.515 14.843 1.00 89.62 299 LYS A CA 1
ATOM 2564 C C . LYS A 1 299 ? -21.915 3.038 14.530 1.00 89.62 299 LYS A C 1
ATOM 2566 O O . LYS A 1 299 ? -21.290 3.579 13.619 1.00 89.62 299 LYS A O 1
ATOM 2571 N N . PRO A 1 300 ? -21.380 2.039 15.260 1.00 89.06 300 PRO A N 1
ATOM 2572 C CA . PRO A 1 300 ? -19.988 1.600 15.107 1.00 89.06 300 PRO A CA 1
ATOM 2573 C C . PRO A 1 300 ? -19.687 1.086 13.693 1.00 89.06 300 PRO A C 1
ATOM 2575 O O . PRO A 1 300 ? -18.627 1.371 13.142 1.00 89.06 300 PRO A O 1
ATOM 2578 N N . TRP A 1 301 ? -20.667 0.427 13.075 1.00 91.88 301 TRP A N 1
ATOM 2579 C CA . TRP A 1 301 ? -20.605 -0.109 11.711 1.00 91.88 301 TRP A CA 1
ATOM 2580 C C . TRP A 1 301 ? -21.002 0.906 10.628 1.00 91.88 301 TRP A C 1
ATOM 2582 O O . TRP A 1 301 ? -20.944 0.609 9.439 1.00 91.88 301 TRP A O 1
ATOM 2592 N N . GLY A 1 302 ? -21.438 2.101 11.036 1.00 83.12 302 GLY A N 1
ATOM 2593 C CA . GLY A 1 302 ? -21.766 3.198 10.133 1.00 83.12 302 GLY A CA 1
ATOM 2594 C C . GLY A 1 302 ? -20.522 3.991 9.751 1.00 83.12 302 GLY A C 1
ATOM 2595 O O . GLY A 1 302 ? -19.590 4.135 10.546 1.00 83.12 302 GLY A O 1
ATOM 2596 N N . ARG A 1 303 ? -20.523 4.518 8.532 1.00 68.62 303 ARG A N 1
ATOM 2597 C CA . ARG A 1 303 ? -19.509 5.465 8.072 1.00 68.62 303 ARG A CA 1
ATOM 2598 C C . ARG A 1 303 ? -19.871 6.877 8.484 1.00 68.62 303 ARG A C 1
ATOM 2600 O O . ARG A 1 303 ? -21.079 7.199 8.462 1.00 68.62 303 ARG A O 1
#

Sequence (303 aa):
MNTEVSLESIDTSYWKTKDKIWMAEREAQWPAIERVVGLNRRKADVNVIKQYFLRGKMPNWEKYKNWDDLYRHLDLDLFLWLHPSSEHDVLKSLYKTYMESNLIHERDVLRGYGELIDNEFLRAPLSWKSIEEYPYPFRGEKNIILFRVLFEDVEYAKNRVRNLIRGRQEYRNSMVTQIFEFLGYLHFLRMRLWLLQDPNSPLSINSLYQYDDVLEWCLTTMTINTENELHKSLKTSINLKEYQKALYCFYHFDIEKEGDTCRTRFIHKIRKILDECKFVPEFKQMWEDTKVGKIDVKKPWGR

Secondary structure (DSSP, 8-state):
-----BTTB---TT--TT-HHHHHHHHHHHHHHHHHHTSSS-HHHHHHHHHHHHH-----HHHHTT---SS-SS-HHHHHHSSS---HHHHHHHHHHHHH-SS--HHHHHHHHHHHHIIIIIITTS--SSGGGSSS---TTHHHHHHHHHHTTHHHHHHHHHHHTTT-HHHHHHHHHHHHHS-TTHHHHHHHHHHTS-TTSHHHHT-GGGSHHHHHHHHHT--HHHHHHHHHHHTSHHHHHHHHHHHHHHHH--HHHH-SSHHHHHHHHHHHHHHHS---HHHHHHHHHHHTT----SSTT--

pLDDT: mean 91.73, std 9.09, range [32.12, 98.62]

Radius of gyration: 21.04 Å; chains: 1; bounding box: 54×39×60 Å

Foldseek 3Di:
DPPPQALQDHDQPLQPLVDPVSLVVLVVLLVQQCLQLVPPDDPVLSVQLVCCLNGVHGDPLQVCQPPDDLRHSQALQSNLLSRNDLDLVSSLVSSCNQLPHSSDALSSLLVNLQVLCCQQQPQLLAEDVACVSRSHNDSFQSSLSSCCSSVVCLVSSLVSSCVNCPPVHDVSNVSSLCSQQVCAVVSLLSLLSLLLYDCPHSSNQRHPLLDPVSVVSSNVSNDPVVLVVVVVQCVDPVSVLSLLLSLLCLLPVDDVVVDDGSSSSSSVVVLCCLVPPDDPPVSNVSNVCSNVVVDDHDPSSND